Protein AF-A0A1F9LTP5-F1 (afdb_monomer)

Structure (mmCIF, N/CA/C/O backbone):
data_AF-A0A1F9LTP5-F1
#
_entry.id   AF-A0A1F9LTP5-F1
#
loop_
_atom_site.group_PDB
_atom_site.id
_atom_site.type_symbol
_atom_site.label_atom_id
_atom_site.label_alt_id
_atom_site.label_comp_id
_atom_site.label_asym_id
_atom_site.label_entity_id
_atom_site.label_seq_id
_atom_site.pdbx_PDB_ins_code
_atom_site.Cartn_x
_atom_site.Cartn_y
_atom_site.Cartn_z
_atom_site.occupancy
_atom_site.B_iso_or_equiv
_atom_site.auth_seq_id
_atom_site.auth_comp_id
_atom_site.auth_asym_id
_atom_site.auth_atom_id
_atom_site.pdbx_PDB_model_num
ATOM 1 N N . MET A 1 1 ? -43.554 61.236 60.921 1.00 41.59 1 MET A N 1
ATOM 2 C CA . MET A 1 1 ? -43.145 61.247 59.499 1.00 41.59 1 MET A CA 1
ATOM 3 C C . MET A 1 1 ? -42.174 60.098 59.282 1.00 41.59 1 MET A C 1
ATOM 5 O O . MET A 1 1 ? -41.036 60.215 59.706 1.00 41.59 1 MET A O 1
ATOM 9 N N . TYR A 1 2 ? -42.627 58.980 58.709 1.00 39.84 2 TYR A N 1
ATOM 10 C CA . TYR A 1 2 ? -41.763 57.856 58.327 1.00 39.84 2 TYR A CA 1
ATOM 11 C C . TYR A 1 2 ? -41.724 57.786 56.799 1.00 39.84 2 TYR A C 1
ATOM 13 O O . TYR A 1 2 ? -42.761 57.599 56.165 1.00 39.84 2 TYR A O 1
ATOM 21 N N . ALA A 1 3 ? -40.543 58.013 56.224 1.00 46.34 3 ALA A N 1
ATOM 22 C CA . ALA A 1 3 ? -40.303 57.948 54.790 1.00 46.34 3 ALA A CA 1
ATOM 23 C C . ALA A 1 3 ? -40.076 56.487 54.376 1.00 46.34 3 ALA A C 1
ATOM 25 O O . ALA A 1 3 ? -39.143 55.841 54.849 1.00 46.34 3 ALA A O 1
ATOM 26 N N . TRP A 1 4 ? -40.946 55.970 53.510 1.00 44.91 4 TRP A N 1
ATOM 27 C CA . TRP A 1 4 ? -40.798 54.656 52.891 1.00 44.91 4 TRP A CA 1
ATOM 28 C C . TRP A 1 4 ? -39.879 54.779 51.673 1.00 44.91 4 TRP A C 1
ATOM 30 O O . TRP A 1 4 ? -40.202 55.480 50.718 1.00 44.91 4 TRP A O 1
ATOM 40 N N . ILE A 1 5 ? -38.730 54.103 51.718 1.00 56.16 5 ILE A N 1
ATOM 41 C CA . ILE A 1 5 ? -37.814 53.950 50.583 1.00 56.16 5 ILE A CA 1
ATOM 42 C C . ILE A 1 5 ? -38.238 52.687 49.832 1.00 56.16 5 ILE A C 1
ATOM 44 O O . ILE A 1 5 ? -38.045 51.572 50.314 1.00 56.16 5 ILE A O 1
ATOM 48 N N . THR A 1 6 ? -38.835 52.851 48.656 1.00 55.59 6 THR A N 1
ATOM 49 C CA . THR A 1 6 ? -39.117 51.755 47.726 1.00 55.59 6 THR A CA 1
ATOM 50 C C . THR A 1 6 ? -37.863 51.454 46.904 1.00 55.59 6 THR A C 1
ATOM 52 O O . THR A 1 6 ? -37.511 52.194 45.989 1.00 55.59 6 THR A O 1
ATOM 55 N N . LEU A 1 7 ? -37.165 50.361 47.233 1.00 49.59 7 LEU A N 1
ATOM 56 C CA . LEU A 1 7 ? -36.116 49.813 46.370 1.00 49.59 7 LEU A CA 1
ATOM 57 C C . LEU A 1 7 ? -36.760 49.172 45.126 1.00 49.59 7 LEU A C 1
ATOM 59 O O . LEU A 1 7 ? -37.602 48.283 45.282 1.00 49.59 7 LEU A O 1
ATOM 63 N N . PRO A 1 8 ? -36.365 49.551 43.899 1.00 59.19 8 PRO A N 1
ATOM 64 C CA . PRO A 1 8 ? -36.788 48.835 42.709 1.00 59.19 8 PRO A CA 1
ATOM 65 C C . PRO A 1 8 ? -36.060 47.486 42.651 1.00 59.19 8 PRO A C 1
ATOM 67 O O . PRO A 1 8 ? -34.838 47.422 42.520 1.00 59.19 8 PRO A O 1
ATOM 70 N N . PHE A 1 9 ? -36.823 46.397 42.742 1.00 52.84 9 PHE A N 1
ATOM 71 C CA . PHE A 1 9 ? -36.364 45.056 42.386 1.00 52.84 9 PHE A CA 1
ATOM 72 C C . PHE A 1 9 ? -36.084 45.022 40.875 1.00 52.84 9 PHE A C 1
ATOM 74 O O . PHE A 1 9 ? -36.970 44.776 40.058 1.00 52.84 9 PHE A O 1
ATOM 81 N N . LEU A 1 10 ? -34.837 45.298 40.495 1.00 55.94 10 LEU A N 1
ATOM 82 C CA . LEU A 1 10 ? -34.304 44.995 39.170 1.00 55.94 10 LEU A CA 1
ATOM 83 C C . LEU A 1 10 ? -34.182 43.469 39.056 1.00 55.94 10 LEU A C 1
ATOM 85 O O . LEU A 1 10 ? -33.177 42.875 39.443 1.00 55.94 10 LEU A O 1
ATOM 89 N N . PHE A 1 11 ? -35.232 42.826 38.543 1.00 53.12 11 PHE A N 1
ATOM 90 C CA . PHE A 1 11 ? -35.141 41.466 38.022 1.00 53.12 11 PHE A CA 1
ATOM 91 C C . PHE A 1 11 ? -34.197 41.489 36.813 1.00 53.12 11 PHE A C 1
ATOM 93 O O . PHE A 1 11 ? -34.602 41.769 35.686 1.00 53.12 11 PHE A O 1
ATOM 100 N N . LEU A 1 12 ? -32.916 41.207 37.054 1.00 53.09 12 LEU A N 1
ATOM 101 C CA . LEU A 1 12 ? -31.986 40.756 36.024 1.00 53.09 12 LEU A CA 1
ATOM 102 C C . LEU A 1 12 ? -32.508 39.411 35.509 1.00 53.09 12 LEU A C 1
ATOM 104 O O . LEU A 1 12 ? -32.177 38.352 36.038 1.00 53.09 12 LEU A O 1
ATOM 108 N N . ALA A 1 13 ? -33.368 39.459 34.493 1.00 55.97 13 ALA A N 1
ATOM 109 C CA . ALA A 1 13 ? -33.680 38.303 33.674 1.00 55.97 13 ALA A CA 1
ATOM 110 C C . ALA A 1 13 ? -32.390 37.916 32.943 1.00 55.97 13 ALA A C 1
ATOM 112 O O . ALA A 1 13 ? -32.095 38.426 31.863 1.00 55.97 13 ALA A O 1
ATOM 113 N N . ALA A 1 14 ? -31.576 37.064 33.570 1.00 59.50 14 ALA A N 1
ATOM 114 C CA . ALA A 1 14 ? -30.488 36.402 32.878 1.00 59.50 14 ALA A CA 1
ATOM 115 C C . ALA A 1 14 ? -31.124 35.664 31.692 1.00 59.50 14 ALA A C 1
ATOM 117 O O . ALA A 1 14 ? -32.008 34.830 31.922 1.00 59.50 14 ALA A O 1
ATOM 118 N N . PRO A 1 15 ? -30.760 35.980 30.437 1.00 61.66 15 PRO A N 1
ATOM 119 C CA . PRO A 1 15 ? -31.247 35.205 29.318 1.00 61.66 15 PRO A CA 1
ATOM 120 C C . PRO A 1 15 ? -30.782 33.773 29.564 1.00 61.66 15 PRO A C 1
ATOM 122 O O . PRO A 1 15 ? -29.582 33.493 29.587 1.00 61.66 15 PRO A O 1
ATOM 125 N N . LEU A 1 16 ? -31.739 32.875 29.802 1.00 57.25 16 LEU A N 1
ATOM 126 C CA . LEU A 1 16 ? -31.528 31.445 29.662 1.00 57.25 16 LEU A CA 1
ATOM 127 C C . LEU A 1 16 ? -31.136 31.241 28.200 1.00 57.25 16 LEU A C 1
ATOM 129 O O . LEU A 1 16 ? -31.983 31.075 27.325 1.00 57.25 16 LEU A O 1
ATOM 133 N N . LEU A 1 17 ? -29.833 31.328 27.929 1.00 57.12 17 LEU A N 1
ATOM 134 C CA . LEU A 1 17 ? -29.225 30.813 26.720 1.00 57.12 17 LEU A CA 1
ATOM 135 C C . LEU A 1 17 ? -29.503 29.316 26.751 1.00 57.12 17 LEU A C 1
ATOM 137 O O . LEU A 1 17 ? -28.754 28.541 27.345 1.00 57.12 17 LEU A O 1
ATOM 141 N N . ALA A 1 18 ? -30.641 28.925 26.182 1.00 56.91 18 ALA A N 1
ATOM 142 C CA . ALA A 1 18 ? -30.948 27.541 25.908 1.00 56.91 18 ALA A CA 1
ATOM 143 C C . ALA A 1 18 ? -29.799 27.025 25.043 1.00 56.91 18 ALA A C 1
ATOM 145 O O . ALA A 1 18 ? -29.689 27.383 23.870 1.00 56.91 18 ALA A O 1
ATOM 146 N N . GLN A 1 19 ? -28.896 26.251 25.649 1.00 61.16 19 GLN A N 1
ATOM 147 C CA . GLN A 1 19 ? -27.866 25.534 24.917 1.00 61.16 19 GLN A CA 1
ATOM 148 C C . GLN A 1 19 ? -28.604 24.624 23.942 1.00 61.16 19 GLN A C 1
ATOM 150 O O . GLN A 1 19 ? -29.181 23.610 24.336 1.00 61.16 19 GLN A O 1
ATOM 155 N N . GLN A 1 20 ? -28.657 25.035 22.675 1.00 61.47 20 GLN A N 1
ATOM 156 C CA . GLN A 1 20 ? -29.191 24.194 21.622 1.00 61.47 20 GLN A CA 1
ATOM 157 C C . GLN A 1 20 ? -28.375 22.906 21.631 1.00 61.47 20 GLN A C 1
ATOM 159 O O . GLN A 1 20 ? -27.144 22.939 21.567 1.00 61.47 20 GLN A O 1
ATOM 164 N N . ALA A 1 21 ? -29.066 21.774 21.772 1.00 69.50 21 ALA A N 1
ATOM 165 C CA . ALA A 1 21 ? -28.418 20.479 21.696 1.00 69.50 21 ALA A CA 1
ATOM 166 C C . ALA A 1 21 ? -27.643 20.393 20.368 1.00 69.50 21 ALA A C 1
ATOM 168 O O . ALA A 1 21 ? -28.157 20.843 19.337 1.00 69.50 21 ALA A O 1
ATOM 169 N N . PRO A 1 22 ? -26.418 19.840 20.366 1.00 69.94 22 PRO A N 1
ATOM 170 C CA . PRO A 1 22 ? -25.632 19.732 19.148 1.00 69.94 22 PRO A CA 1
ATOM 171 C C . PRO A 1 22 ? -26.413 18.960 18.082 1.00 69.94 22 PRO A C 1
ATOM 173 O O . PRO A 1 22 ? -27.065 17.952 18.373 1.00 69.94 22 PRO A O 1
ATOM 176 N N . THR A 1 23 ? -26.332 19.431 16.837 1.00 77.00 23 THR A N 1
ATOM 177 C CA . THR A 1 23 ? -26.940 18.743 15.695 1.00 77.00 23 THR A CA 1
ATOM 178 C C . THR A 1 23 ? -26.373 17.319 15.571 1.00 77.00 23 THR A C 1
ATOM 180 O O . THR A 1 23 ? -25.248 17.063 16.015 1.00 77.00 23 THR A O 1
ATOM 183 N N . PRO A 1 24 ? -27.097 16.369 14.947 1.00 77.38 24 PRO A N 1
ATOM 184 C CA . PRO A 1 24 ? -26.593 15.010 14.742 1.00 77.38 24 PRO A CA 1
ATOM 185 C C . PRO A 1 24 ? -25.200 14.969 14.095 1.00 77.38 24 PRO A C 1
ATOM 187 O O . PRO A 1 24 ? -24.344 14.216 14.546 1.00 77.38 24 PRO A O 1
ATOM 190 N N . GLN A 1 25 ? -24.939 15.841 13.116 1.00 82.62 25 GLN A N 1
ATOM 191 C CA . GLN A 1 25 ? -23.635 15.966 12.460 1.00 82.62 25 GLN A CA 1
ATOM 192 C C . GLN A 1 25 ? -22.542 16.472 13.414 1.00 82.62 25 GLN A C 1
ATOM 194 O O . GLN A 1 25 ? -21.453 15.900 13.448 1.00 82.62 25 GLN A O 1
ATOM 199 N N . ALA A 1 26 ? -22.832 17.495 14.229 1.00 81.44 26 ALA A N 1
ATOM 200 C CA . ALA A 1 26 ? -21.892 18.000 15.229 1.00 81.44 26 ALA A CA 1
ATOM 201 C C . ALA A 1 26 ? -21.560 16.930 16.281 1.00 81.44 26 ALA A C 1
ATOM 203 O O . ALA A 1 26 ? -20.394 16.736 16.623 1.00 81.44 26 ALA A O 1
ATOM 204 N N . LYS A 1 27 ? -22.568 16.171 16.731 1.00 87.12 27 LYS A N 1
ATOM 205 C CA . LYS A 1 27 ? -22.386 15.048 17.658 1.00 87.12 27 LYS A CA 1
ATOM 206 C C . LYS A 1 27 ? -21.535 13.934 17.045 1.00 87.12 27 LYS A C 1
ATOM 208 O O . LYS A 1 27 ? -20.631 13.434 17.711 1.00 87.12 27 LYS A O 1
ATOM 213 N N . THR A 1 28 ? -21.785 13.556 15.790 1.00 91.56 28 THR A N 1
ATOM 214 C CA . THR A 1 28 ? -20.952 12.579 15.072 1.00 91.56 28 THR A CA 1
ATOM 215 C C . THR A 1 28 ? -19.511 13.065 14.975 1.00 91.56 28 THR A C 1
ATOM 217 O O . THR A 1 28 ? -18.595 12.318 15.308 1.00 91.56 28 THR A O 1
ATOM 220 N N . MET A 1 29 ? -19.295 14.322 14.590 1.00 93.94 29 MET A N 1
ATOM 221 C CA . MET A 1 29 ? -17.952 14.878 14.449 1.00 93.94 29 MET A CA 1
ATOM 222 C C . MET A 1 29 ? -17.193 14.907 15.782 1.00 93.94 29 MET A C 1
ATOM 224 O O . MET A 1 29 ? -16.042 14.478 15.847 1.00 93.94 29 MET A O 1
ATOM 228 N N . GLN A 1 30 ? -17.863 15.310 16.864 1.00 93.69 30 GLN A N 1
ATOM 229 C CA . GLN A 1 30 ? -17.310 15.249 18.215 1.00 93.69 30 GLN A CA 1
ATOM 230 C C . GLN A 1 30 ? -16.894 13.818 18.588 1.00 93.69 30 GLN A C 1
ATOM 232 O O . GLN A 1 30 ? -15.774 13.607 19.047 1.00 93.69 30 GLN A O 1
ATOM 237 N N . GLN A 1 31 ? -17.751 12.821 18.337 1.00 95.88 31 GLN A N 1
ATOM 238 C CA . GLN A 1 31 ? -17.440 11.414 18.620 1.00 95.88 31 GLN A CA 1
ATOM 239 C C . GLN A 1 31 ? -16.222 10.910 17.839 1.00 95.88 31 GLN A C 1
ATOM 241 O O . GLN A 1 31 ? -15.398 10.183 18.398 1.00 95.88 31 GLN A O 1
ATOM 246 N N . LEU A 1 32 ? -16.095 11.289 16.564 1.00 96.44 32 LEU A N 1
ATOM 247 C CA . LEU A 1 32 ? -14.943 10.938 15.732 1.00 96.44 32 LEU A CA 1
ATOM 248 C C . LEU A 1 32 ? -13.656 11.567 16.288 1.00 96.44 32 LEU A C 1
ATOM 250 O O . LEU A 1 32 ? -12.680 10.858 16.533 1.00 96.44 32 LEU A O 1
ATOM 254 N N . THR A 1 33 ? -13.655 12.874 16.558 1.00 95.75 33 THR A N 1
ATOM 255 C CA . THR A 1 33 ? -12.483 13.587 17.091 1.00 95.75 33 THR A CA 1
ATOM 256 C C . THR A 1 33 ? -12.080 13.090 18.485 1.00 95.75 33 THR A C 1
ATOM 258 O O . THR A 1 33 ? -10.893 12.885 18.747 1.00 95.75 33 THR A O 1
ATOM 261 N N . GLU A 1 34 ? -13.041 12.828 19.376 1.00 96.25 34 GLU A N 1
ATOM 262 C CA . GLU A 1 34 ? -12.781 12.238 20.697 1.00 96.25 34 GLU A CA 1
ATOM 263 C C . GLU A 1 34 ? -12.225 10.815 20.606 1.00 96.25 34 GLU A C 1
ATOM 265 O O . GLU A 1 34 ? -11.429 10.401 21.453 1.00 96.25 34 GLU A O 1
ATOM 270 N N . TYR A 1 35 ? -12.664 10.037 19.616 1.00 97.31 35 TYR A N 1
ATOM 271 C CA . TYR A 1 35 ? -12.123 8.705 19.384 1.00 97.31 35 TYR A CA 1
ATOM 272 C C . TYR A 1 35 ? -10.664 8.782 18.933 1.00 97.31 35 TYR A C 1
ATOM 274 O O . TYR A 1 35 ? -9.833 8.083 19.506 1.00 97.31 35 TYR A O 1
ATOM 282 N N . LEU A 1 36 ? -10.320 9.680 18.000 1.00 96.12 36 LEU A N 1
ATOM 283 C CA . LEU A 1 36 ? -8.926 9.894 17.585 1.00 96.12 36 LEU A CA 1
ATOM 284 C C . LEU A 1 36 ? -8.026 10.277 18.762 1.00 96.12 36 LEU A C 1
ATOM 286 O O . LEU A 1 36 ? -6.928 9.744 18.881 1.00 96.12 36 LEU A O 1
ATOM 290 N N . GLY A 1 37 ? -8.501 11.147 19.658 1.00 95.25 37 GLY A N 1
ATOM 291 C CA . GLY A 1 37 ? -7.731 11.551 20.836 1.00 95.25 37 GLY A CA 1
ATOM 292 C C . GLY A 1 37 ? -7.515 10.439 21.868 1.00 95.25 37 GLY A C 1
ATOM 293 O O . GLY A 1 37 ? -6.535 10.490 22.602 1.00 95.25 37 GLY A O 1
ATOM 294 N N . ARG A 1 38 ? -8.411 9.444 21.936 1.00 96.62 38 ARG A N 1
ATOM 295 C CA . ARG A 1 38 ? -8.346 8.353 22.929 1.00 96.62 38 ARG A CA 1
ATOM 296 C C . ARG A 1 38 ? -7.751 7.053 22.399 1.00 96.62 38 ARG A C 1
ATOM 298 O O . ARG A 1 38 ? -7.165 6.308 23.173 1.00 96.62 38 ARG A O 1
ATOM 305 N N . GLN A 1 39 ? -7.997 6.743 21.132 1.00 97.44 39 GLN A N 1
ATOM 306 C CA . GLN A 1 39 ? -7.722 5.438 20.519 1.00 97.44 39 GLN A CA 1
ATOM 307 C C . GLN A 1 39 ? -6.812 5.547 19.291 1.00 97.44 39 GLN A C 1
ATOM 309 O O . GLN A 1 39 ? -6.309 4.530 18.815 1.00 97.44 39 GLN A O 1
ATOM 314 N N . GLY A 1 40 ? -6.602 6.759 18.766 1.00 96.56 40 GLY A N 1
ATOM 315 C CA . GLY A 1 40 ? -5.655 6.998 17.688 1.00 96.56 40 GLY A CA 1
ATOM 316 C C . GLY A 1 40 ? -4.218 6.799 18.161 1.00 96.56 40 GLY A C 1
ATOM 317 O O . GLY A 1 40 ? -3.844 7.206 19.258 1.00 96.56 40 GLY A O 1
ATOM 318 N N . GLN A 1 41 ? -3.411 6.187 17.306 1.00 97.94 41 GLN A N 1
ATOM 319 C CA . GLN A 1 41 ? -2.002 5.896 17.547 1.00 97.94 41 GLN A CA 1
ATOM 320 C C . GLN A 1 41 ? -1.134 6.558 16.481 1.00 97.94 41 GLN A C 1
ATOM 322 O O . GLN A 1 41 ? -1.621 6.936 15.415 1.00 97.94 41 GLN A O 1
ATOM 327 N N . ASP A 1 42 ? 0.161 6.678 16.752 1.00 97.81 42 ASP A N 1
ATOM 328 C CA . ASP A 1 42 ? 1.142 6.971 15.710 1.00 97.81 42 ASP A CA 1
ATOM 329 C C . ASP A 1 42 ? 1.038 5.929 14.566 1.00 97.81 42 ASP A C 1
ATOM 331 O O . ASP A 1 42 ? 0.972 4.732 14.859 1.00 97.81 42 ASP A O 1
ATOM 335 N N . PRO A 1 43 ? 0.996 6.336 13.279 1.00 98.44 43 PRO A N 1
ATOM 336 C CA . PRO A 1 43 ? 0.855 5.422 12.142 1.00 98.44 43 PRO A CA 1
ATOM 337 C C . PRO A 1 43 ? 1.847 4.259 12.102 1.00 98.44 43 PRO A C 1
ATOM 339 O O . PRO A 1 43 ? 1.446 3.124 11.837 1.00 98.44 43 PRO A O 1
ATOM 342 N N . GLY A 1 44 ? 3.131 4.537 12.346 1.00 98.44 44 GLY A N 1
ATOM 343 C CA . GLY A 1 44 ? 4.188 3.531 12.292 1.00 98.44 44 GLY A CA 1
ATOM 344 C C . GLY A 1 44 ? 4.031 2.511 13.409 1.00 98.44 44 GLY A C 1
ATOM 345 O O . GLY A 1 44 ? 3.917 1.312 13.156 1.00 98.44 44 GLY A O 1
ATOM 346 N N . SER A 1 45 ? 3.892 3.015 14.635 1.00 98.50 45 SER A N 1
ATOM 347 C CA . SER A 1 45 ? 3.634 2.212 15.836 1.00 98.50 45 SER A CA 1
ATOM 348 C C . SER A 1 45 ? 2.376 1.350 15.687 1.00 98.50 45 SER A C 1
ATOM 350 O O . SER A 1 45 ? 2.368 0.172 16.046 1.00 98.50 45 SER A O 1
ATOM 352 N N . TYR A 1 46 ? 1.318 1.908 15.094 1.00 98.75 46 TYR A N 1
ATOM 353 C CA . TYR A 1 46 ? 0.081 1.186 14.828 1.00 98.75 46 TYR A CA 1
ATOM 354 C C . TYR A 1 46 ? 0.300 0.030 13.845 1.00 98.75 46 TYR A C 1
ATOM 356 O O . TYR A 1 46 ? -0.091 -1.094 14.161 1.00 98.75 46 TYR A O 1
ATOM 364 N N . LEU A 1 47 ? 0.963 0.260 12.703 1.00 98.75 47 LEU A N 1
ATOM 365 C CA . LEU A 1 47 ? 1.269 -0.800 11.733 1.00 98.75 47 LEU A CA 1
ATOM 366 C C . LEU A 1 47 ? 2.123 -1.912 12.363 1.00 98.75 47 LEU A C 1
ATOM 368 O O . LEU A 1 47 ? 1.782 -3.089 12.235 1.00 98.75 47 LEU A O 1
ATOM 372 N N . VAL A 1 48 ? 3.180 -1.535 13.088 1.00 98.56 48 VAL A N 1
ATOM 373 C CA . VAL A 1 48 ? 4.057 -2.464 13.818 1.00 98.56 48 VAL A CA 1
ATOM 374 C C . VAL A 1 48 ? 3.244 -3.318 14.793 1.00 98.56 48 VAL A C 1
ATOM 376 O O . VAL A 1 48 ? 3.358 -4.542 14.766 1.00 98.56 48 VAL A O 1
ATOM 379 N N . SER A 1 49 ? 2.329 -2.714 15.562 1.00 98.25 49 SER A N 1
ATOM 380 C CA . SER A 1 49 ? 1.457 -3.455 16.490 1.00 98.25 49 SER A CA 1
ATOM 381 C C . SER A 1 49 ? 0.551 -4.480 15.794 1.00 98.25 49 SER A C 1
ATOM 383 O O . SER A 1 49 ? 0.193 -5.503 16.381 1.00 98.25 49 SER A O 1
ATOM 385 N N . LYS A 1 50 ? 0.154 -4.236 14.536 1.00 98.50 50 LYS A N 1
ATOM 386 C CA . LYS A 1 50 ? -0.654 -5.197 13.773 1.00 98.50 50 LYS A CA 1
ATOM 387 C C . LYS A 1 50 ? 0.202 -6.339 13.254 1.00 98.50 50 LYS A C 1
ATOM 389 O O . LYS A 1 50 ? -0.220 -7.487 13.376 1.00 98.50 50 LYS A O 1
ATOM 394 N N . VAL A 1 51 ? 1.399 -6.052 12.748 1.00 98.00 51 VAL A N 1
ATOM 395 C CA . VAL A 1 51 ? 2.340 -7.096 12.308 1.00 98.00 51 VAL A CA 1
ATOM 396 C C . VAL A 1 51 ? 2.760 -7.980 13.483 1.00 98.00 51 VAL A C 1
ATOM 398 O O . VAL A 1 51 ? 2.811 -9.200 13.332 1.00 98.00 51 VAL A O 1
ATOM 401 N N . ASP A 1 52 ? 2.930 -7.401 14.674 1.00 96.69 52 ASP A N 1
ATOM 402 C CA . ASP A 1 52 ? 3.200 -8.138 15.914 1.00 96.69 52 ASP A CA 1
ATOM 403 C C . ASP A 1 52 ? 2.038 -9.031 16.365 1.00 96.69 52 ASP A C 1
ATOM 405 O O . ASP A 1 52 ? 2.232 -10.081 16.973 1.00 96.69 52 ASP A O 1
ATOM 409 N N . ARG A 1 53 ? 0.795 -8.705 16.005 1.00 97.06 53 ARG A N 1
ATOM 410 C CA . ARG A 1 53 ? -0.383 -9.460 16.458 1.00 97.06 53 ARG A CA 1
ATOM 411 C C . ARG A 1 53 ? -0.904 -10.493 15.463 1.00 97.06 53 ARG A C 1
ATOM 413 O O . ARG A 1 53 ? -1.357 -11.554 15.885 1.00 97.06 53 ARG A O 1
ATOM 420 N N . TYR A 1 54 ? -0.840 -10.201 14.170 1.00 97.38 54 TYR A N 1
ATOM 421 C CA . TYR A 1 54 ? -1.421 -11.049 13.134 1.00 97.38 54 TYR A CA 1
ATOM 422 C C . TYR A 1 54 ? -0.347 -11.741 12.287 1.00 97.38 54 TYR A C 1
ATOM 424 O O . TYR A 1 54 ? 0.624 -11.091 11.902 1.00 97.38 54 TYR A O 1
ATOM 432 N N . PRO A 1 55 ? -0.516 -13.037 11.958 1.00 97.12 55 PRO A N 1
ATOM 433 C CA . PRO A 1 55 ? 0.341 -13.731 10.995 1.00 97.12 55 PRO A CA 1
ATOM 434 C C . PRO A 1 55 ? 0.423 -13.024 9.638 1.00 97.12 55 PRO A C 1
ATOM 436 O O . PRO A 1 55 ? 1.497 -12.951 9.045 1.00 97.12 55 PRO A O 1
ATOM 439 N N . LEU A 1 56 ? -0.699 -12.466 9.174 1.00 98.44 56 LEU A N 1
ATOM 440 C CA . LEU A 1 56 ? -0.784 -11.696 7.940 1.00 98.44 56 LEU A CA 1
ATOM 441 C C . LEU A 1 56 ? -1.371 -10.307 8.205 1.00 98.44 56 LEU A C 1
ATOM 443 O O . LEU A 1 56 ? -2.479 -10.174 8.720 1.00 98.44 56 LEU A O 1
ATOM 447 N N . VAL A 1 57 ? -0.668 -9.265 7.779 1.00 98.69 57 VAL A N 1
ATOM 448 C CA . VAL A 1 57 ? -1.228 -7.917 7.651 1.00 98.69 57 VAL A CA 1
ATOM 449 C C . VAL A 1 57 ? -1.306 -7.566 6.174 1.00 98.69 57 VAL A C 1
ATOM 451 O O . VAL A 1 57 ? -0.341 -7.753 5.439 1.00 98.69 57 VAL A O 1
ATOM 454 N N . ILE A 1 58 ? -2.455 -7.058 5.738 1.00 98.75 58 ILE A N 1
ATOM 455 C CA . ILE A 1 58 ? -2.660 -6.568 4.375 1.00 98.75 58 ILE A CA 1
ATOM 456 C C . ILE A 1 58 ? -2.778 -5.050 4.446 1.00 98.75 58 ILE A C 1
ATOM 458 O O . ILE A 1 58 ? -3.749 -4.533 4.994 1.00 98.75 58 ILE A O 1
ATOM 462 N N . LEU A 1 59 ? -1.781 -4.343 3.921 1.00 98.75 59 LEU A N 1
ATOM 463 C CA . LEU A 1 59 ? -1.732 -2.889 3.853 1.00 98.75 59 LEU A CA 1
ATOM 464 C C . LEU A 1 59 ? -2.164 -2.431 2.459 1.00 98.75 59 LEU A C 1
ATOM 466 O O . LEU A 1 59 ? -1.377 -2.460 1.513 1.00 98.75 59 LEU A O 1
ATOM 470 N N . GLY A 1 60 ? -3.424 -2.018 2.357 1.00 97.81 60 GLY A N 1
ATOM 471 C CA . GLY A 1 60 ? -3.987 -1.390 1.172 1.00 97.81 60 GLY A CA 1
ATOM 472 C C . GLY A 1 60 ? -3.538 0.061 1.044 1.00 97.81 60 GLY A C 1
ATOM 473 O O . GLY A 1 60 ? -3.614 0.830 2.004 1.00 97.81 60 GLY A O 1
ATOM 474 N N . ALA A 1 61 ? -3.093 0.439 -0.144 1.00 96.94 61 ALA A N 1
ATOM 475 C CA . ALA A 1 61 ? -2.606 1.769 -0.459 1.00 96.94 61 ALA A CA 1
ATOM 476 C C . ALA A 1 61 ? -3.134 2.243 -1.814 1.00 96.94 61 ALA A C 1
ATOM 478 O O . ALA A 1 61 ? -3.372 1.448 -2.720 1.00 96.94 61 ALA A O 1
ATOM 479 N N . ASP A 1 62 ? -3.238 3.556 -1.994 1.00 94.31 62 ASP A N 1
ATOM 480 C CA . ASP A 1 62 ? -3.126 4.121 -3.338 1.00 94.31 62 ASP A CA 1
ATOM 481 C C . ASP A 1 62 ? -1.667 4.017 -3.806 1.00 94.31 62 ASP A C 1
ATOM 483 O O . ASP A 1 62 ? -0.777 4.660 -3.240 1.00 94.31 62 ASP A O 1
ATOM 487 N N . LEU A 1 63 ? -1.439 3.198 -4.833 1.00 94.50 63 LEU A N 1
ATOM 488 C CA . LEU A 1 63 ? -0.121 2.887 -5.386 1.00 94.50 63 LEU A CA 1
ATOM 489 C C . LEU A 1 63 ? 0.509 4.043 -6.178 1.00 94.50 63 LEU A C 1
ATOM 491 O O . LEU A 1 63 ? 1.672 3.925 -6.569 1.00 94.50 63 LEU A O 1
ATOM 495 N N . TYR A 1 64 ? -0.228 5.141 -6.391 1.00 94.06 64 TYR A N 1
ATOM 496 C CA . TYR A 1 64 ? 0.209 6.345 -7.106 1.00 94.06 64 TYR A CA 1
ATOM 497 C C . TYR A 1 64 ? 0.416 7.576 -6.209 1.00 94.06 64 TYR A C 1
ATOM 499 O O . TYR A 1 64 ? 0.727 8.663 -6.707 1.00 94.06 64 TYR A O 1
ATOM 507 N N . VAL A 1 65 ? 0.282 7.416 -4.889 1.00 95.38 65 VAL A N 1
ATOM 508 C CA . VAL A 1 65 ? 0.548 8.465 -3.893 1.00 95.38 65 VAL A CA 1
ATOM 509 C C . VAL A 1 65 ? 1.920 8.233 -3.269 1.00 95.38 65 VAL A C 1
ATOM 511 O O . VAL A 1 65 ? 2.159 7.206 -2.632 1.00 95.38 65 VAL A O 1
ATOM 514 N N . ALA A 1 66 ? 2.829 9.201 -3.418 1.00 97.25 66 ALA A N 1
ATOM 515 C CA . ALA A 1 66 ? 4.216 9.054 -2.971 1.00 97.25 66 ALA A CA 1
ATOM 516 C C . ALA A 1 66 ? 4.313 8.739 -1.472 1.00 97.25 66 ALA A C 1
ATOM 518 O O . ALA A 1 66 ? 5.023 7.812 -1.081 1.00 97.25 66 ALA A O 1
ATOM 519 N N . GLN A 1 67 ? 3.519 9.428 -0.646 1.00 97.62 67 GLN A N 1
ATOM 520 C CA . GLN A 1 67 ? 3.525 9.232 0.804 1.00 97.62 67 GLN A CA 1
ATOM 521 C C . GLN A 1 67 ? 3.176 7.803 1.234 1.00 97.62 67 GLN A C 1
ATOM 523 O O . GLN A 1 67 ? 3.601 7.376 2.303 1.00 97.62 67 GLN A O 1
ATOM 528 N N . HIS A 1 68 ? 2.413 7.052 0.438 1.00 97.88 68 HIS A N 1
ATOM 529 C CA . HIS A 1 68 ? 2.034 5.682 0.783 1.00 97.88 68 HIS A CA 1
ATOM 530 C C . HIS A 1 68 ? 3.209 4.711 0.642 1.00 97.88 68 HIS A C 1
ATOM 532 O O . HIS A 1 68 ? 3.462 3.898 1.532 1.00 97.88 68 HIS A O 1
ATOM 538 N N . VAL A 1 69 ? 3.961 4.843 -0.453 1.00 98.38 69 VAL A N 1
ATOM 539 C CA . VAL A 1 69 ? 5.176 4.057 -0.713 1.00 98.38 69 VAL A CA 1
ATOM 540 C C . VAL A 1 69 ? 6.288 4.460 0.258 1.00 98.38 69 VAL A C 1
ATOM 542 O O . VAL A 1 69 ? 6.964 3.609 0.842 1.00 98.38 69 VAL A O 1
ATOM 545 N N . GLU A 1 70 ? 6.450 5.765 0.484 1.00 98.62 70 GLU A N 1
ATOM 546 C CA . GLU A 1 70 ? 7.409 6.314 1.446 1.00 98.62 70 GLU A CA 1
ATOM 547 C C . GLU A 1 70 ? 7.110 5.841 2.869 1.00 98.62 70 GLU A C 1
ATOM 549 O O . GLU A 1 70 ? 8.032 5.439 3.575 1.00 98.62 70 GLU A O 1
ATOM 554 N N . PHE A 1 71 ? 5.837 5.812 3.280 1.00 98.75 71 PHE A N 1
ATOM 555 C CA . PHE A 1 71 ? 5.445 5.325 4.599 1.00 98.75 71 PHE A CA 1
ATOM 556 C C . PHE A 1 71 ? 5.927 3.892 4.828 1.00 98.75 71 PHE A C 1
ATOM 558 O O . PHE A 1 71 ? 6.637 3.657 5.807 1.00 98.75 71 PHE A O 1
ATOM 565 N N . LEU A 1 72 ? 5.633 2.962 3.908 1.00 98.62 72 LEU A N 1
ATOM 566 C CA . LEU A 1 72 ? 6.156 1.595 3.994 1.00 98.62 72 LEU A CA 1
ATOM 567 C C . LEU A 1 72 ? 7.687 1.602 4.078 1.00 98.62 72 LEU A C 1
ATOM 569 O O . LEU A 1 72 ? 8.249 1.000 4.990 1.00 98.62 72 LEU A O 1
ATOM 573 N N . THR A 1 73 ? 8.348 2.321 3.166 1.00 98.69 73 THR A N 1
ATOM 574 C CA . THR A 1 73 ? 9.816 2.403 3.080 1.00 98.69 73 THR A CA 1
ATOM 575 C C . THR A 1 73 ? 10.443 2.840 4.407 1.00 98.69 73 THR A C 1
ATOM 577 O O . THR A 1 73 ? 11.427 2.249 4.863 1.00 98.69 73 THR A O 1
ATOM 580 N N . THR A 1 74 ? 9.858 3.846 5.060 1.00 98.44 74 THR A N 1
ATOM 581 C CA . THR A 1 74 ? 10.301 4.346 6.365 1.00 98.44 74 THR A CA 1
ATOM 582 C C . THR A 1 74 ? 10.027 3.350 7.492 1.00 98.44 74 THR A C 1
ATOM 584 O O . THR A 1 74 ? 10.856 3.244 8.393 1.00 98.44 74 THR A O 1
ATOM 587 N N . GLN A 1 75 ? 8.921 2.597 7.445 1.00 98.44 75 GLN A N 1
ATOM 588 C CA . GLN A 1 75 ? 8.568 1.637 8.501 1.00 98.44 75 GLN A CA 1
ATOM 589 C C . GLN A 1 75 ? 9.355 0.321 8.440 1.00 98.44 75 GLN A C 1
ATOM 591 O O . GLN A 1 75 ? 9.437 -0.372 9.454 1.00 98.44 75 GLN A O 1
ATOM 596 N N . LEU A 1 76 ? 9.954 -0.036 7.296 1.00 97.94 76 LEU A N 1
ATOM 597 C CA . LEU A 1 76 ? 10.622 -1.334 7.114 1.00 97.94 76 LEU A CA 1
ATOM 598 C C . LEU A 1 76 ? 11.595 -1.731 8.243 1.00 97.94 76 LEU A C 1
ATOM 600 O O . LEU A 1 76 ? 11.495 -2.871 8.689 1.00 97.94 76 LEU A O 1
ATOM 604 N N . PRO A 1 77 ? 12.502 -0.862 8.743 1.00 96.44 77 PRO A N 1
ATOM 605 C CA . PRO A 1 77 ? 13.405 -1.245 9.829 1.00 96.44 77 PRO A CA 1
ATOM 606 C C . PRO A 1 77 ? 12.663 -1.688 11.096 1.00 96.44 77 PRO A C 1
ATOM 608 O O . PRO A 1 77 ? 12.946 -2.764 11.610 1.00 96.44 77 PRO A O 1
ATOM 611 N N . ALA A 1 78 ? 11.678 -0.904 11.545 1.00 96.88 78 ALA A N 1
ATOM 612 C CA . ALA A 1 78 ? 10.900 -1.208 12.746 1.00 96.88 78 ALA A CA 1
ATOM 613 C C . ALA A 1 78 ? 10.030 -2.462 12.562 1.00 96.88 78 ALA A C 1
ATOM 615 O O . ALA A 1 78 ? 9.860 -3.250 13.487 1.00 96.88 78 ALA A O 1
ATOM 616 N N . LEU A 1 79 ? 9.508 -2.686 11.352 1.00 97.50 79 LEU A N 1
ATOM 617 C CA . LEU A 1 79 ? 8.751 -3.897 11.040 1.00 97.50 79 LEU A CA 1
ATOM 618 C C . LEU A 1 79 ? 9.631 -5.149 11.106 1.00 97.50 79 LEU A C 1
ATOM 620 O O . LEU A 1 79 ? 9.211 -6.152 11.677 1.00 97.50 79 LEU A O 1
ATOM 624 N N . VAL A 1 80 ? 10.845 -5.095 10.548 1.00 95.56 80 VAL A N 1
ATOM 625 C CA . VAL A 1 80 ? 11.811 -6.206 10.611 1.00 95.56 80 VAL A CA 1
ATOM 626 C C . VAL A 1 80 ? 12.252 -6.464 12.050 1.00 95.56 80 VAL A C 1
ATOM 628 O O . VAL A 1 80 ? 12.297 -7.618 12.466 1.00 95.56 80 VAL A O 1
ATOM 631 N N . GLU A 1 81 ? 12.510 -5.410 12.826 1.00 93.25 81 GLU A N 1
ATOM 632 C CA . GLU A 1 81 ? 12.831 -5.517 14.254 1.00 93.25 81 GLU A CA 1
ATOM 633 C C . GLU A 1 81 ? 11.702 -6.194 15.050 1.00 93.25 81 GLU A C 1
ATOM 635 O O . GLU A 1 81 ? 11.971 -7.042 15.898 1.00 93.25 81 GLU A O 1
ATOM 640 N N . GLN A 1 82 ? 10.440 -5.922 14.700 1.00 93.06 82 GLN A N 1
ATOM 641 C CA . GLN A 1 82 ? 9.262 -6.580 15.282 1.00 93.06 82 GLN A CA 1
ATOM 642 C C . GLN A 1 82 ? 9.001 -7.997 14.728 1.00 93.06 82 GLN A C 1
ATOM 644 O O . GLN A 1 82 ? 7.984 -8.622 15.026 1.00 93.06 82 GLN A O 1
ATOM 649 N N . GLY A 1 83 ? 9.901 -8.539 13.908 1.00 92.19 83 GLY A N 1
ATOM 650 C CA . GLY A 1 83 ? 9.792 -9.902 13.399 1.00 92.19 83 GLY A CA 1
ATOM 651 C C . GLY A 1 83 ? 8.943 -10.043 12.136 1.00 92.19 83 GLY A C 1
ATOM 652 O O . GLY A 1 83 ? 8.440 -11.138 11.872 1.00 92.19 83 GLY A O 1
ATOM 653 N N . LEU A 1 84 ? 8.792 -8.984 11.330 1.00 96.31 84 LEU A N 1
ATOM 654 C CA . LEU A 1 84 ? 8.368 -9.135 9.936 1.00 96.31 84 LEU A CA 1
ATOM 655 C C . LEU A 1 84 ? 9.384 -10.013 9.196 1.00 96.31 84 LEU A C 1
ATOM 657 O O . LEU A 1 84 ? 10.552 -9.651 9.064 1.00 96.31 84 LEU A O 1
ATOM 661 N N . GLN A 1 85 ? 8.926 -11.147 8.674 1.00 96.00 85 GLN A N 1
ATOM 662 C CA . GLN A 1 85 ? 9.782 -12.115 7.985 1.00 96.00 85 GLN A CA 1
ATOM 663 C C . GLN A 1 85 ? 9.574 -12.106 6.475 1.00 96.00 85 GLN A C 1
ATOM 665 O O . GLN A 1 85 ? 10.511 -12.394 5.728 1.00 96.00 85 GLN A O 1
ATOM 670 N N . ILE A 1 86 ? 8.360 -11.786 6.019 1.00 97.75 86 ILE A N 1
ATOM 671 C CA . ILE A 1 86 ? 7.994 -11.823 4.603 1.00 97.75 86 ILE A CA 1
ATOM 672 C C . ILE A 1 86 ? 7.310 -10.510 4.223 1.00 97.75 86 ILE A C 1
ATOM 674 O O . ILE A 1 86 ? 6.279 -10.153 4.791 1.00 97.75 86 ILE A O 1
ATOM 678 N N . LEU A 1 87 ? 7.864 -9.811 3.235 1.00 98.44 87 LEU A N 1
ATOM 679 C CA . LEU A 1 87 ? 7.204 -8.699 2.557 1.00 98.44 87 LEU A CA 1
ATOM 680 C C . LEU A 1 87 ? 6.743 -9.168 1.179 1.00 98.44 87 LEU A C 1
ATOM 682 O O . LEU A 1 87 ? 7.564 -9.557 0.352 1.00 98.44 87 LEU A O 1
ATOM 686 N N . VAL A 1 88 ? 5.440 -9.099 0.935 1.00 98.56 88 VAL A N 1
ATOM 687 C CA . VAL A 1 88 ? 4.827 -9.412 -0.354 1.00 98.56 88 VAL A CA 1
ATOM 688 C C . VAL A 1 88 ? 4.506 -8.111 -1.084 1.00 98.56 88 VAL A C 1
ATOM 690 O O . VAL A 1 88 ? 3.829 -7.243 -0.526 1.00 98.56 88 VAL A O 1
ATOM 693 N N . LEU A 1 89 ? 4.969 -7.995 -2.328 1.00 98.44 89 LEU A N 1
ATOM 694 C CA . LEU A 1 89 ? 4.676 -6.886 -3.235 1.00 98.44 89 LEU A CA 1
ATOM 695 C C . LEU A 1 89 ? 3.885 -7.424 -4.432 1.00 98.44 89 LEU A C 1
ATOM 697 O O . LEU A 1 89 ? 4.425 -8.148 -5.269 1.00 98.44 89 LEU A O 1
ATOM 701 N N . ASP A 1 90 ? 2.597 -7.097 -4.516 1.00 96.19 90 ASP A N 1
ATOM 702 C CA . ASP A 1 90 ? 1.727 -7.599 -5.588 1.00 96.19 90 ASP A CA 1
ATOM 703 C C . ASP A 1 90 ? 1.737 -6.720 -6.844 1.00 96.19 90 ASP A C 1
ATOM 705 O O . ASP A 1 90 ? 1.042 -7.014 -7.809 1.00 96.19 90 ASP A O 1
ATOM 709 N N . GLN A 1 91 ? 2.502 -5.630 -6.849 1.00 95.50 91 GLN A N 1
ATOM 710 C CA . GLN A 1 91 ? 2.593 -4.734 -7.999 1.00 95.50 91 GLN A CA 1
ATOM 711 C C . GLN A 1 91 ? 3.547 -5.267 -9.065 1.00 95.50 91 GLN A C 1
ATOM 713 O O . GLN A 1 91 ? 3.511 -4.769 -10.187 1.00 95.50 91 GLN A O 1
ATOM 718 N N . PHE A 1 92 ? 4.390 -6.243 -8.720 1.00 97.19 92 PHE A N 1
ATOM 719 C CA . PHE A 1 92 ? 5.460 -6.758 -9.567 1.00 97.19 92 PHE A CA 1
ATOM 720 C C . PHE A 1 92 ? 5.303 -8.256 -9.803 1.00 97.19 92 PHE A C 1
ATOM 722 O O . PHE A 1 92 ? 4.891 -9.007 -8.916 1.00 97.19 92 PHE A O 1
ATOM 729 N N . SER A 1 93 ? 5.666 -8.686 -11.007 1.00 95.56 93 SER A N 1
ATOM 730 C CA . SER A 1 93 ? 5.463 -10.058 -11.456 1.00 95.56 93 SER A CA 1
ATOM 731 C C . SER A 1 93 ? 6.369 -11.062 -10.748 1.00 95.56 93 SER A C 1
ATOM 733 O O . SER A 1 93 ? 7.586 -10.881 -10.663 1.00 95.56 93 SER A O 1
ATOM 735 N N . THR A 1 94 ? 5.781 -12.200 -10.380 1.00 96.38 94 THR A N 1
ATOM 736 C CA . THR A 1 94 ? 6.494 -13.417 -9.955 1.00 96.38 94 THR A CA 1
ATOM 737 C C . THR A 1 94 ? 7.594 -13.848 -10.938 1.00 96.38 94 THR A C 1
ATOM 739 O O . THR A 1 94 ? 8.613 -14.392 -10.514 1.00 96.38 94 THR A O 1
ATOM 742 N N . ALA A 1 95 ? 7.464 -13.546 -12.239 1.00 96.06 95 ALA A N 1
ATOM 743 C CA . ALA A 1 95 ? 8.482 -13.853 -13.251 1.00 96.06 95 ALA A CA 1
ATOM 744 C C . ALA A 1 95 ? 9.829 -13.142 -13.014 1.00 96.06 95 ALA A C 1
ATOM 746 O O . ALA A 1 95 ? 10.851 -13.581 -13.542 1.00 96.06 95 ALA A O 1
ATOM 747 N N . ARG A 1 96 ? 9.856 -12.067 -12.211 1.00 97.50 96 ARG A N 1
ATOM 748 C CA . ARG A 1 96 ? 11.075 -11.314 -11.870 1.00 97.50 96 ARG A CA 1
ATOM 749 C C . ARG A 1 96 ? 11.654 -11.652 -10.504 1.00 97.50 96 ARG A C 1
ATOM 751 O O . ARG A 1 96 ? 12.612 -11.003 -10.092 1.00 97.50 96 ARG A O 1
ATOM 758 N N . GLN A 1 97 ? 11.140 -12.670 -9.808 1.00 97.69 97 GLN A N 1
ATOM 759 C CA . GLN A 1 97 ? 11.639 -13.017 -8.473 1.00 97.69 97 GLN A CA 1
ATOM 760 C C . GLN A 1 97 ? 13.152 -13.281 -8.473 1.00 97.69 97 GLN A C 1
ATOM 762 O O . GLN A 1 97 ? 13.861 -12.754 -7.623 1.00 97.69 97 GLN A O 1
ATOM 767 N N . LYS A 1 98 ? 13.670 -14.006 -9.476 1.00 97.88 98 LYS A N 1
ATOM 768 C CA . LYS A 1 98 ? 15.114 -14.261 -9.583 1.00 97.88 98 LYS A CA 1
ATOM 769 C C . LYS A 1 98 ? 15.924 -12.963 -9.719 1.00 97.88 98 LYS A C 1
ATOM 771 O O . LYS A 1 98 ? 16.983 -12.829 -9.118 1.00 97.88 98 LYS A O 1
ATOM 776 N N . GLU A 1 99 ? 15.440 -12.012 -10.512 1.00 98.50 99 GLU A N 1
ATOM 777 C CA . GLU A 1 99 ? 16.117 -10.726 -10.704 1.00 98.50 99 GLU A CA 1
ATOM 778 C C . GLU A 1 99 ? 16.104 -9.889 -9.424 1.00 98.50 99 GLU A C 1
ATOM 780 O O . GLU A 1 99 ? 17.099 -9.232 -9.116 1.00 98.50 99 GLU A O 1
ATOM 785 N N . LEU A 1 100 ? 15.011 -9.948 -8.654 1.00 98.44 100 LEU A N 1
ATOM 786 C CA . LEU A 1 100 ? 14.940 -9.338 -7.329 1.00 98.44 100 LEU A CA 1
ATOM 787 C C . LEU A 1 100 ? 15.963 -9.963 -6.378 1.00 98.44 100 LEU A C 1
ATOM 789 O O . LEU A 1 100 ? 16.720 -9.232 -5.740 1.00 98.44 100 LEU A O 1
ATOM 793 N N . ASP A 1 101 ? 16.021 -11.291 -6.309 1.00 98.25 101 ASP A N 1
ATOM 794 C CA . ASP A 1 101 ? 16.964 -11.999 -5.443 1.00 98.25 101 ASP A CA 1
ATOM 795 C C . ASP A 1 101 ? 18.418 -11.637 -5.805 1.00 98.25 101 ASP A C 1
ATOM 797 O O . ASP A 1 101 ? 19.216 -11.281 -4.932 1.00 98.25 101 ASP A O 1
ATOM 801 N N . ASP A 1 102 ? 18.745 -11.624 -7.104 1.00 98.12 102 ASP A N 1
ATOM 802 C CA . ASP A 1 102 ? 20.054 -11.205 -7.615 1.00 98.12 102 ASP A CA 1
ATOM 803 C C . ASP A 1 102 ? 20.347 -9.723 -7.288 1.00 98.12 102 ASP A C 1
ATOM 805 O O . ASP A 1 102 ? 21.473 -9.374 -6.917 1.00 98.12 102 ASP A O 1
ATOM 809 N N . TYR A 1 103 ? 19.351 -8.834 -7.391 1.00 98.25 103 TYR A N 1
ATOM 810 C CA . TYR A 1 103 ? 19.481 -7.412 -7.055 1.00 98.25 103 TYR A CA 1
ATOM 811 C C . TYR A 1 103 ? 19.772 -7.192 -5.565 1.00 98.25 103 TYR A C 1
ATOM 813 O O . TYR A 1 103 ? 20.648 -6.384 -5.228 1.00 98.25 103 TYR A O 1
ATOM 821 N N . LEU A 1 104 ? 19.071 -7.906 -4.678 1.00 97.19 104 LEU A N 1
ATOM 822 C CA . LEU A 1 104 ? 19.255 -7.817 -3.226 1.00 97.19 104 LEU A CA 1
ATOM 823 C C . LEU A 1 104 ? 20.615 -8.383 -2.791 1.00 97.19 104 LEU A C 1
ATOM 825 O O . LEU A 1 104 ? 21.254 -7.823 -1.897 1.00 97.19 104 LEU A O 1
ATOM 829 N N . ALA A 1 105 ? 21.078 -9.456 -3.439 1.00 95.25 105 ALA A N 1
ATOM 830 C CA . ALA A 1 105 ? 22.339 -10.123 -3.118 1.00 95.25 105 ALA A CA 1
ATOM 831 C C . ALA A 1 105 ? 23.581 -9.450 -3.732 1.00 95.25 105 ALA A C 1
ATOM 833 O O . ALA A 1 105 ? 24.696 -9.641 -3.241 1.00 95.25 105 ALA A O 1
ATOM 834 N N . ALA A 1 106 ? 23.430 -8.676 -4.811 1.00 96.12 106 ALA A N 1
ATOM 835 C CA . ALA A 1 106 ? 24.565 -8.101 -5.526 1.00 96.12 106 ALA A CA 1
ATOM 836 C C . ALA A 1 106 ? 25.412 -7.173 -4.635 1.00 96.12 106 ALA A C 1
ATOM 838 O O . ALA A 1 106 ? 24.892 -6.321 -3.922 1.00 96.12 106 ALA A O 1
ATOM 839 N N . ALA A 1 107 ? 26.742 -7.253 -4.735 1.00 93.50 107 ALA A N 1
ATOM 840 C CA . ALA A 1 107 ? 27.646 -6.395 -3.957 1.00 93.50 107 ALA A CA 1
ATOM 841 C C . ALA A 1 107 ? 27.581 -4.913 -4.380 1.00 93.50 107 ALA A C 1
ATOM 843 O O . ALA A 1 107 ? 27.647 -4.018 -3.543 1.00 93.50 107 ALA A O 1
ATOM 844 N N . LYS A 1 108 ? 27.394 -4.650 -5.680 1.00 95.19 108 LYS A N 1
ATOM 845 C CA . LYS A 1 108 ? 27.283 -3.302 -6.267 1.00 95.19 108 LYS A CA 1
ATOM 846 C C . LYS A 1 108 ? 25.862 -3.032 -6.774 1.00 95.19 108 LYS A C 1
ATOM 848 O O . LYS A 1 108 ? 25.173 -4.007 -7.097 1.00 95.19 108 LYS A O 1
ATOM 853 N N . PRO A 1 109 ? 25.418 -1.761 -6.842 1.00 93.75 109 PRO A N 1
ATOM 854 C CA . PRO A 1 109 ? 24.122 -1.415 -7.417 1.00 93.75 109 PRO A CA 1
ATOM 855 C C . PRO A 1 109 ? 23.939 -2.033 -8.810 1.00 93.75 109 PRO A C 1
ATOM 857 O O . PRO A 1 109 ? 24.855 -1.999 -9.633 1.00 93.75 109 PRO A O 1
ATOM 860 N N . ARG A 1 110 ? 22.760 -2.614 -9.052 1.00 96.88 110 ARG A N 1
ATOM 861 C CA . ARG A 1 110 ? 22.362 -3.240 -10.323 1.00 96.88 110 ARG A CA 1
ATOM 862 C C . ARG A 1 110 ? 21.119 -2.540 -10.882 1.00 96.88 110 ARG A C 1
ATOM 864 O O . ARG A 1 110 ? 20.016 -3.072 -10.755 1.00 96.88 110 ARG A O 1
ATOM 871 N N . PRO A 1 111 ? 21.271 -1.313 -11.422 1.00 95.31 111 PRO A N 1
ATOM 872 C CA . PRO A 1 111 ? 20.144 -0.530 -11.931 1.00 95.31 111 PRO A CA 1
ATOM 873 C C . PRO A 1 111 ? 19.434 -1.214 -13.106 1.00 95.31 111 PRO A C 1
ATOM 875 O O . PRO A 1 111 ? 18.246 -0.991 -13.305 1.00 95.31 111 PRO A O 1
ATOM 878 N N . ASP A 1 112 ? 20.130 -2.081 -13.843 1.00 96.25 112 ASP A N 1
ATOM 879 C CA . ASP A 1 112 ? 19.572 -2.912 -14.909 1.00 96.25 112 ASP A CA 1
ATOM 880 C C . ASP A 1 112 ? 18.512 -3.895 -14.384 1.00 96.25 112 ASP A C 1
ATOM 882 O O . ASP A 1 112 ? 17.395 -3.926 -14.900 1.00 96.25 112 ASP A O 1
ATOM 886 N N . LEU A 1 113 ? 18.822 -4.626 -13.304 1.00 97.88 113 LEU A N 1
ATOM 887 C CA . LEU A 1 113 ? 17.875 -5.545 -12.663 1.00 97.88 113 LEU A CA 1
ATOM 888 C C . LEU A 1 113 ? 16.696 -4.783 -12.057 1.00 97.88 113 LEU A C 1
ATOM 890 O O . LEU A 1 113 ? 15.546 -5.160 -12.262 1.00 97.88 113 LEU A O 1
ATOM 894 N N . LEU A 1 114 ? 16.969 -3.671 -11.364 1.00 97.25 114 LEU A N 1
ATOM 895 C CA . LEU A 1 114 ? 15.911 -2.840 -10.790 1.00 97.25 114 LEU A CA 1
ATOM 896 C C . LEU A 1 114 ? 14.966 -2.304 -11.872 1.00 97.25 114 LEU A C 1
ATOM 898 O O . LEU A 1 114 ? 13.751 -2.357 -11.711 1.00 97.25 114 LEU A O 1
ATOM 902 N N . THR A 1 115 ? 15.515 -1.836 -12.993 1.00 96.00 115 THR A N 1
ATOM 903 C CA . THR A 1 115 ? 14.715 -1.346 -14.121 1.00 96.00 115 THR A CA 1
ATOM 904 C C . THR A 1 115 ? 13.822 -2.449 -14.686 1.00 96.00 115 THR A C 1
ATOM 906 O O . THR A 1 115 ? 12.639 -2.220 -14.928 1.00 96.00 115 THR A O 1
ATOM 909 N N . SER A 1 116 ? 14.358 -3.660 -14.847 1.00 95.38 116 SER A N 1
ATOM 910 C CA . SER A 1 116 ? 13.596 -4.818 -15.323 1.00 95.38 116 SER A CA 1
ATOM 911 C C . SER A 1 116 ? 12.451 -5.205 -14.374 1.00 95.38 116 SER A C 1
ATOM 913 O O . SER A 1 116 ? 11.317 -5.394 -14.823 1.00 95.38 116 SER A O 1
ATOM 915 N N . ILE A 1 117 ? 12.698 -5.220 -13.058 1.00 96.88 117 ILE A N 1
ATOM 916 C CA . ILE A 1 117 ? 11.669 -5.480 -12.036 1.00 96.88 117 ILE A CA 1
ATOM 917 C C . ILE A 1 117 ? 10.557 -4.427 -12.102 1.00 96.88 117 ILE A C 1
ATOM 919 O O . ILE A 1 117 ? 9.382 -4.779 -12.185 1.00 96.88 117 ILE A O 1
ATOM 923 N N . LEU A 1 118 ? 10.919 -3.140 -12.108 1.00 96.38 118 LEU A N 1
ATOM 924 C CA . LEU A 1 118 ? 9.959 -2.033 -12.108 1.00 96.38 118 LEU A CA 1
ATOM 925 C C . LEU A 1 118 ? 9.136 -1.947 -13.406 1.00 96.38 118 LEU A C 1
ATOM 927 O O . LEU A 1 118 ? 8.009 -1.456 -13.365 1.00 96.38 118 LEU A O 1
ATOM 931 N N . ASN A 1 119 ? 9.669 -2.424 -14.538 1.00 92.81 119 ASN A N 1
ATOM 932 C CA . ASN A 1 119 ? 8.940 -2.521 -15.810 1.00 92.81 119 ASN A CA 1
ATOM 933 C C . ASN A 1 119 ? 7.959 -3.701 -15.847 1.00 92.81 119 ASN A C 1
ATOM 935 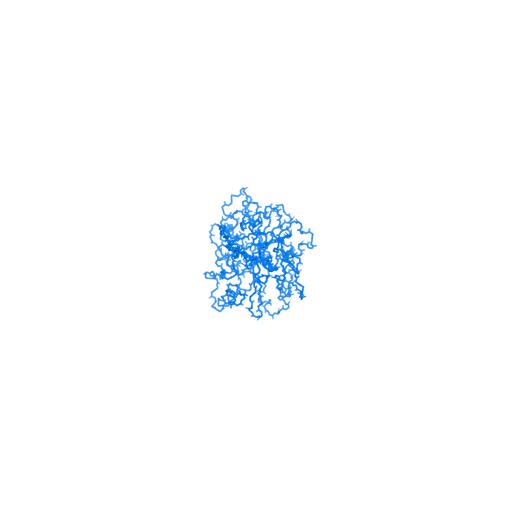O O . ASN A 1 119 ? 6.968 -3.668 -16.570 1.00 92.81 119 ASN A O 1
ATOM 939 N N . SER A 1 120 ? 8.227 -4.759 -15.084 1.00 89.62 120 SER A N 1
ATOM 940 C CA . SER A 1 120 ? 7.435 -5.988 -15.088 1.00 89.62 120 SER A CA 1
ATOM 941 C C . SER A 1 120 ? 6.338 -5.943 -14.024 1.00 89.62 120 SER A C 1
ATOM 943 O O . SER A 1 120 ? 6.383 -6.682 -13.034 1.00 89.62 120 SER A O 1
ATOM 945 N N . ALA A 1 121 ? 5.361 -5.064 -14.231 1.00 88.19 121 ALA A N 1
ATOM 946 C CA . ALA A 1 121 ? 4.382 -4.704 -13.217 1.00 88.19 121 ALA A CA 1
ATOM 947 C C . ALA A 1 121 ? 2.915 -4.889 -13.631 1.00 88.19 121 ALA A C 1
ATOM 949 O O . ALA A 1 121 ? 2.585 -5.018 -14.810 1.00 88.19 121 ALA A O 1
ATOM 950 N N . SER A 1 122 ? 2.042 -4.787 -12.625 1.00 86.19 122 SER A N 1
ATOM 951 C CA . SER A 1 122 ? 0.575 -4.701 -12.722 1.00 86.19 122 SER A CA 1
ATOM 952 C C . SER A 1 122 ? 0.052 -3.485 -13.501 1.00 86.19 122 SER A C 1
ATOM 954 O O . SER A 1 122 ? -1.152 -3.396 -13.746 1.00 86.19 122 SER A O 1
ATOM 956 N N . ASP A 1 123 ? 0.931 -2.561 -13.893 1.00 88.00 123 ASP A N 1
ATOM 957 C CA . ASP A 1 123 ? 0.616 -1.418 -14.742 1.00 88.00 123 ASP A CA 1
ATOM 958 C C . ASP A 1 123 ? 1.424 -1.486 -16.051 1.00 88.00 123 ASP A C 1
ATOM 960 O O . ASP A 1 123 ? 2.633 -1.732 -15.994 1.00 88.00 123 ASP A O 1
ATOM 964 N N . PRO A 1 124 ? 0.807 -1.216 -17.220 1.00 86.25 124 PRO A N 1
ATOM 965 C CA . PRO A 1 124 ? 1.467 -1.315 -18.526 1.00 86.25 124 PRO A CA 1
ATOM 966 C C . PRO A 1 124 ? 2.662 -0.382 -18.721 1.00 86.25 124 PRO A C 1
ATOM 968 O O . PRO A 1 124 ? 3.477 -0.614 -19.608 1.00 86.25 124 PRO A O 1
ATOM 971 N N . THR A 1 125 ? 2.773 0.679 -17.924 1.00 89.06 125 THR A N 1
ATOM 972 C CA . THR A 1 125 ? 3.914 1.604 -17.974 1.00 89.06 125 THR A CA 1
ATOM 973 C C . THR A 1 125 ? 4.973 1.300 -16.911 1.00 89.06 125 THR A C 1
ATOM 975 O O . THR A 1 125 ? 6.031 1.921 -16.920 1.00 89.06 125 THR A O 1
ATOM 978 N N . GLY A 1 126 ? 4.724 0.354 -16.002 1.00 92.88 126 GLY A N 1
ATOM 979 C CA . GLY A 1 126 ? 5.623 0.052 -14.890 1.00 92.88 126 GLY A CA 1
ATOM 980 C C . GLY A 1 126 ? 5.543 1.044 -13.720 1.00 92.88 126 GLY A C 1
ATOM 981 O O . GLY A 1 126 ? 4.825 2.044 -13.749 1.00 92.88 126 GLY A O 1
ATOM 982 N N . PHE A 1 127 ? 6.329 0.773 -12.673 1.00 95.56 127 PHE A N 1
ATOM 983 C CA . PHE A 1 127 ? 6.459 1.612 -11.468 1.00 95.56 127 PHE A CA 1
ATOM 984 C C . PHE A 1 127 ? 7.836 2.277 -11.368 1.00 95.56 127 PHE A C 1
ATOM 986 O O . PHE A 1 127 ? 8.459 2.315 -10.308 1.00 95.56 127 PHE A O 1
ATOM 993 N N . GLY A 1 128 ? 8.314 2.827 -12.481 1.00 96.06 128 GLY A N 1
ATOM 994 C CA . GLY A 1 128 ? 9.585 3.542 -12.593 1.00 96.06 128 GLY A CA 1
ATOM 995 C C . GLY A 1 128 ? 9.663 4.885 -11.879 1.00 96.06 128 GLY A C 1
ATOM 996 O O . GLY A 1 128 ? 10.023 5.886 -12.493 1.00 96.06 128 GLY A O 1
ATOM 997 N N . TYR A 1 129 ? 9.291 4.947 -10.607 1.00 97.38 129 TYR A N 1
ATOM 998 C CA . TYR A 1 129 ? 9.203 6.183 -9.838 1.00 97.38 129 TYR A CA 1
ATOM 999 C C . TYR A 1 129 ? 10.249 6.239 -8.733 1.00 97.38 129 TYR A C 1
ATOM 1001 O O . TYR A 1 129 ? 10.596 5.214 -8.145 1.00 97.38 129 TYR A O 1
ATOM 1009 N N . THR A 1 130 ? 10.685 7.449 -8.384 1.00 97.62 130 THR A N 1
ATOM 1010 C CA . THR A 1 130 ? 11.706 7.686 -7.353 1.00 97.62 130 THR A CA 1
ATOM 1011 C C . THR A 1 130 ? 11.349 7.025 -6.018 1.00 97.62 130 THR A C 1
ATOM 1013 O O . THR A 1 130 ? 12.212 6.425 -5.387 1.00 97.62 130 THR A O 1
ATOM 1016 N N . ALA A 1 131 ? 10.073 7.047 -5.612 1.00 98.06 131 ALA A N 1
ATOM 1017 C CA . ALA A 1 131 ? 9.637 6.414 -4.364 1.00 98.06 131 ALA A CA 1
ATOM 1018 C C . ALA A 1 131 ? 9.785 4.879 -4.378 1.00 98.06 131 ALA A C 1
ATOM 1020 O O . ALA A 1 131 ? 10.175 4.292 -3.372 1.00 98.06 131 ALA A O 1
ATOM 1021 N N . TYR A 1 132 ? 9.526 4.223 -5.515 1.00 98.25 132 TYR A N 1
ATOM 1022 C CA . TYR A 1 132 ? 9.719 2.775 -5.644 1.00 98.25 132 TYR A CA 1
ATOM 1023 C C . TYR A 1 132 ? 11.202 2.416 -5.764 1.00 98.25 132 TYR A C 1
ATOM 1025 O O . TYR A 1 132 ? 11.636 1.448 -5.146 1.00 98.25 132 TYR A O 1
ATOM 1033 N N . VAL A 1 133 ? 12.006 3.218 -6.471 1.00 98.31 133 VAL A N 1
ATOM 1034 C CA . VAL A 1 133 ? 13.473 3.063 -6.469 1.00 98.31 133 VAL A CA 1
ATOM 1035 C C . VAL A 1 133 ? 14.009 3.121 -5.035 1.00 98.31 133 VAL A C 1
ATOM 1037 O O . VAL A 1 133 ? 14.708 2.203 -4.612 1.00 98.31 133 VAL A O 1
ATOM 1040 N N . ALA A 1 134 ? 13.592 4.122 -4.253 1.00 98.50 134 ALA A N 1
ATOM 1041 C CA . ALA A 1 134 ? 13.976 4.260 -2.850 1.00 98.50 134 ALA A CA 1
ATOM 1042 C C . ALA A 1 134 ? 13.517 3.071 -1.983 1.00 98.50 134 ALA A C 1
ATOM 1044 O O . ALA A 1 134 ? 14.265 2.624 -1.110 1.00 98.50 134 ALA A O 1
ATOM 1045 N N . LEU A 1 135 ? 12.324 2.516 -2.237 1.00 98.69 135 LEU A N 1
ATOM 1046 C CA . LEU A 1 135 ? 11.850 1.298 -1.574 1.00 98.69 135 LEU A CA 1
ATOM 1047 C C . LEU A 1 135 ? 12.799 0.116 -1.830 1.00 98.69 135 LEU A C 1
ATOM 1049 O O . LEU A 1 135 ? 13.248 -0.528 -0.880 1.00 98.69 135 LEU A O 1
ATOM 1053 N N . PHE A 1 136 ? 13.150 -0.162 -3.088 1.00 98.56 136 PHE A N 1
ATOM 1054 C CA . PHE A 1 136 ? 14.054 -1.270 -3.420 1.00 98.56 136 PHE A CA 1
ATOM 1055 C C . PHE A 1 136 ? 15.479 -1.045 -2.902 1.00 98.56 136 PHE A C 1
ATOM 1057 O O . PHE A 1 136 ? 16.089 -1.978 -2.375 1.00 98.56 136 PHE A O 1
ATOM 1064 N N . GLU A 1 137 ? 15.993 0.185 -2.954 1.00 97.94 137 GLU A N 1
ATOM 1065 C CA . GLU A 1 137 ? 17.285 0.535 -2.352 1.00 97.94 137 GLU A CA 1
ATOM 1066 C C . GLU A 1 137 ? 17.285 0.311 -0.835 1.00 97.94 137 GLU A C 1
ATOM 1068 O O . GLU A 1 137 ? 18.253 -0.223 -0.276 1.00 97.94 137 GLU A O 1
ATOM 1073 N N . LYS A 1 138 ? 16.182 0.650 -0.157 1.00 98.06 138 LYS A N 1
ATOM 1074 C CA . LYS A 1 138 ? 16.009 0.391 1.275 1.00 98.06 138 LYS A CA 1
ATOM 1075 C C . LYS A 1 138 ? 15.985 -1.105 1.576 1.00 98.06 138 LYS A C 1
ATOM 1077 O O . LYS A 1 138 ? 16.671 -1.535 2.504 1.00 98.06 138 LYS A O 1
ATOM 1082 N N . LEU A 1 139 ? 15.249 -1.896 0.794 1.00 97.88 139 LEU A N 1
ATOM 1083 C CA . LEU A 1 139 ? 15.192 -3.356 0.937 1.00 97.88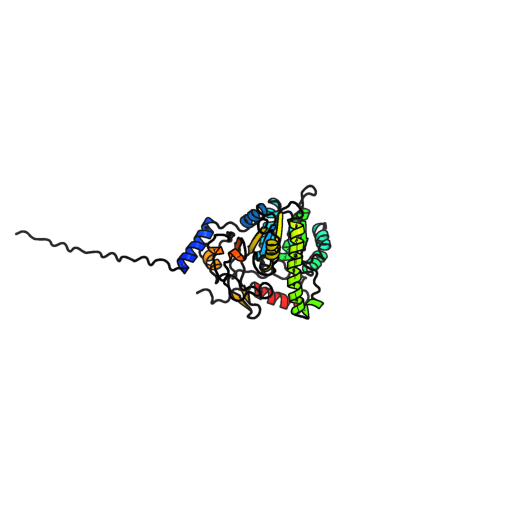 139 LEU A CA 1
ATOM 1084 C C . LEU A 1 139 ? 16.566 -3.995 0.738 1.00 97.88 139 LEU A C 1
ATOM 1086 O O . LEU A 1 139 ? 16.986 -4.823 1.545 1.00 97.88 139 LEU A O 1
ATOM 1090 N N . ARG A 1 140 ? 17.306 -3.557 -0.282 1.00 97.06 140 ARG A N 1
ATOM 1091 C CA . ARG A 1 140 ? 18.679 -3.998 -0.526 1.00 97.06 140 ARG A CA 1
ATOM 1092 C C . ARG A 1 140 ? 19.603 -3.637 0.633 1.00 97.06 140 ARG A C 1
ATOM 1094 O O . ARG A 1 140 ? 20.346 -4.492 1.101 1.00 97.06 140 ARG A O 1
ATOM 1101 N N . THR A 1 141 ? 19.525 -2.405 1.131 1.00 95.75 141 THR A N 1
ATOM 1102 C CA . THR A 1 141 ? 20.321 -1.956 2.284 1.00 95.75 141 THR A CA 1
ATOM 1103 C C . THR A 1 141 ? 20.037 -2.813 3.519 1.00 95.75 141 THR A C 1
ATOM 1105 O O . THR A 1 141 ? 20.966 -3.261 4.188 1.00 95.75 141 THR A O 1
ATOM 1108 N N . LEU A 1 142 ? 18.762 -3.096 3.806 1.00 95.06 142 LEU A N 1
ATOM 1109 C CA . LEU A 1 142 ? 18.371 -3.983 4.904 1.00 95.06 142 LEU A CA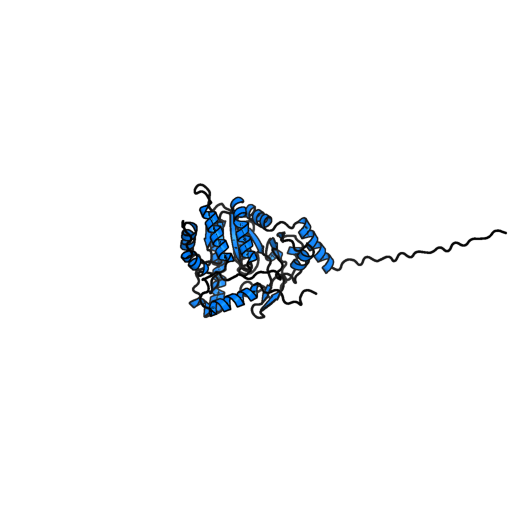 1
ATOM 1110 C C . LEU A 1 142 ? 18.912 -5.402 4.702 1.00 95.06 142 LEU A C 1
ATOM 1112 O O . LEU A 1 142 ? 19.470 -5.983 5.633 1.00 95.06 142 LEU A O 1
ATOM 1116 N N . HIS A 1 143 ? 18.808 -5.942 3.487 1.00 94.62 143 HIS A N 1
ATOM 1117 C CA . HIS A 1 143 ? 19.317 -7.272 3.160 1.00 94.62 143 HIS A CA 1
ATOM 1118 C C . HIS A 1 143 ? 20.838 -7.376 3.353 1.00 94.62 143 HIS A C 1
ATOM 1120 O O . HIS A 1 143 ? 21.320 -8.348 3.934 1.00 94.62 143 HIS A O 1
ATOM 1126 N N . GLN A 1 144 ? 21.590 -6.366 2.906 1.00 92.94 144 GLN A N 1
ATOM 1127 C CA . GLN A 1 144 ? 23.050 -6.320 3.011 1.00 92.94 144 GLN A CA 1
ATOM 1128 C C . GLN A 1 144 ? 23.537 -6.128 4.453 1.00 92.94 144 GLN A C 1
ATOM 1130 O O . GLN A 1 144 ? 24.547 -6.714 4.838 1.00 92.94 144 GLN A O 1
ATOM 1135 N N . ASN A 1 145 ? 22.806 -5.351 5.256 1.00 92.00 145 ASN A N 1
ATOM 1136 C CA . ASN A 1 145 ? 23.169 -5.073 6.646 1.00 92.00 145 ASN A CA 1
ATOM 1137 C C . ASN A 1 145 ? 22.728 -6.172 7.622 1.00 92.00 145 ASN A C 1
ATOM 1139 O O . ASN A 1 145 ? 23.167 -6.169 8.769 1.00 92.00 145 ASN A O 1
ATOM 1143 N N . THR A 1 146 ? 21.878 -7.111 7.194 1.00 88.94 146 THR A N 1
ATOM 1144 C CA . THR A 1 146 ? 21.447 -8.223 8.048 1.00 88.94 146 THR A CA 1
ATOM 1145 C C . THR A 1 146 ? 22.511 -9.330 8.046 1.00 88.94 146 THR A C 1
ATOM 1147 O O . THR A 1 146 ? 22.778 -9.922 6.985 1.00 88.94 146 THR A O 1
ATOM 1150 N N . PRO A 1 147 ? 23.113 -9.656 9.211 1.00 85.31 147 PRO A N 1
ATOM 1151 C CA . PRO A 1 147 ? 24.110 -10.717 9.319 1.00 85.31 147 PRO A CA 1
ATOM 1152 C C . PRO A 1 147 ? 23.593 -12.038 8.749 1.00 85.31 147 PRO A C 1
ATOM 1154 O O . PRO A 1 147 ? 22.427 -12.372 8.925 1.00 85.31 147 PRO A O 1
ATOM 1157 N N . ALA A 1 148 ? 24.460 -12.829 8.111 1.00 79.56 148 ALA A N 1
ATOM 1158 C CA . ALA A 1 148 ? 24.060 -14.112 7.518 1.00 79.56 148 ALA A CA 1
ATOM 1159 C C . ALA A 1 148 ? 23.502 -15.120 8.547 1.00 79.56 148 ALA A C 1
ATOM 1161 O O . ALA A 1 148 ? 22.738 -16.005 8.181 1.00 79.56 148 ALA A O 1
ATOM 1162 N N . ALA A 1 149 ? 23.875 -14.975 9.824 1.00 73.50 149 ALA A N 1
ATOM 1163 C CA . ALA A 1 149 ? 23.363 -15.786 10.929 1.00 73.50 149 ALA A CA 1
ATOM 1164 C C . ALA A 1 149 ? 21.966 -15.353 11.419 1.00 73.50 149 ALA A C 1
ATOM 1166 O O . ALA A 1 149 ? 21.337 -16.085 12.178 1.00 73.50 149 ALA A O 1
ATOM 1167 N N . MET A 1 150 ? 21.491 -14.169 11.020 1.00 80.75 150 MET A N 1
ATOM 1168 C CA . MET A 1 150 ? 20.152 -13.680 11.337 1.00 80.75 150 MET A CA 1
ATOM 1169 C C . MET A 1 150 ? 19.195 -13.986 10.189 1.00 80.75 150 MET A C 1
ATOM 1171 O O . MET A 1 150 ? 19.570 -13.970 9.015 1.00 80.75 150 MET A O 1
ATOM 1175 N N . GLN A 1 151 ? 17.931 -14.229 10.529 1.00 83.38 151 GLN A N 1
ATOM 1176 C CA . GLN A 1 151 ? 16.890 -14.375 9.524 1.00 83.38 151 GLN A CA 1
ATOM 1177 C C . GLN A 1 151 ? 16.725 -13.051 8.770 1.00 83.38 151 GLN A C 1
ATOM 1179 O O . GLN A 1 151 ? 16.384 -12.025 9.354 1.00 83.38 151 GLN A O 1
ATOM 1184 N N . ARG A 1 152 ? 16.975 -13.077 7.459 1.00 91.25 152 ARG A N 1
ATOM 1185 C CA . ARG A 1 152 ? 16.750 -11.924 6.585 1.00 91.25 152 ARG A CA 1
ATOM 1186 C C . ARG A 1 152 ? 15.269 -11.789 6.257 1.00 91.25 152 ARG A C 1
ATOM 1188 O O . ARG A 1 152 ? 14.588 -12.795 6.062 1.00 91.25 152 ARG A O 1
ATOM 1195 N N . LEU A 1 153 ? 14.807 -10.546 6.112 1.00 95.31 153 LEU A N 1
ATOM 1196 C CA . LEU A 1 153 ? 13.522 -10.259 5.477 1.00 95.31 153 LEU A CA 1
ATOM 1197 C C . LEU A 1 153 ? 13.522 -10.869 4.071 1.00 95.31 153 LEU A C 1
ATOM 1199 O O . LEU A 1 153 ? 14.371 -10.528 3.240 1.00 95.31 153 LEU A O 1
ATOM 1203 N N . ARG A 1 154 ? 12.560 -11.748 3.799 1.00 95.94 154 ARG A N 1
ATOM 1204 C CA . ARG A 1 154 ? 12.319 -12.273 2.458 1.00 95.94 154 ARG A CA 1
ATOM 1205 C C . ARG A 1 154 ? 11.338 -11.353 1.742 1.00 95.94 154 ARG A C 1
ATOM 1207 O O . ARG A 1 154 ? 10.248 -11.097 2.247 1.00 95.94 154 ARG A O 1
ATOM 1214 N N . VAL A 1 155 ? 11.724 -10.865 0.569 1.00 97.69 155 VAL A N 1
ATOM 1215 C CA . VAL A 1 155 ? 10.864 -10.035 -0.280 1.00 97.69 155 VAL A CA 1
ATOM 1216 C C . VAL A 1 155 ? 10.389 -10.888 -1.443 1.00 97.69 155 VAL A C 1
ATOM 1218 O O . VAL A 1 155 ? 11.212 -11.467 -2.151 1.00 97.69 155 VAL A O 1
ATOM 1221 N N . VAL A 1 156 ? 9.077 -10.978 -1.628 1.00 97.62 156 VAL A N 1
ATOM 1222 C CA . VAL A 1 156 ? 8.470 -11.799 -2.677 1.00 97.62 156 VAL A CA 1
ATOM 1223 C C . VAL A 1 156 ? 7.541 -10.971 -3.555 1.00 97.62 156 VAL A C 1
ATOM 1225 O O . VAL A 1 156 ? 6.769 -10.143 -3.068 1.00 97.62 156 VAL A O 1
ATOM 1228 N N . LEU A 1 157 ? 7.635 -11.198 -4.860 1.00 98.06 157 LEU A N 1
ATOM 1229 C CA . LEU A 1 157 ? 6.783 -10.598 -5.877 1.00 98.06 157 LEU A CA 1
ATOM 1230 C C . LEU A 1 157 ? 5.600 -11.530 -6.129 1.00 98.06 157 LEU A C 1
ATOM 1232 O O . LEU A 1 157 ? 5.810 -12.724 -6.327 1.00 98.06 157 LEU A O 1
ATOM 1236 N N . ALA A 1 158 ? 4.375 -11.007 -6.094 1.00 97.06 158 ALA A N 1
ATOM 1237 C CA . ALA A 1 158 ? 3.162 -11.832 -6.103 1.00 97.06 158 ALA A CA 1
ATOM 1238 C C . ALA A 1 158 ? 2.235 -11.595 -7.297 1.00 97.06 158 ALA A C 1
ATOM 1240 O O . ALA A 1 158 ? 1.189 -12.239 -7.371 1.00 97.06 158 ALA A O 1
ATOM 1241 N N . ASP A 1 159 ? 2.573 -10.689 -8.220 1.00 95.50 159 ASP A N 1
ATOM 1242 C CA . ASP A 1 159 ? 1.700 -10.458 -9.365 1.00 95.50 159 ASP A CA 1
ATOM 1243 C C . ASP A 1 159 ? 1.790 -11.577 -10.406 1.00 95.50 159 ASP A C 1
ATOM 1245 O O . ASP A 1 159 ? 2.839 -12.215 -10.600 1.00 95.50 159 ASP A O 1
ATOM 1249 N N . LEU A 1 160 ? 0.695 -11.748 -11.145 1.00 92.12 160 LEU A N 1
ATOM 1250 C CA . LEU A 1 160 ? 0.697 -12.572 -12.343 1.00 92.12 160 LEU A CA 1
ATOM 1251 C C . LEU A 1 160 ? 1.620 -11.956 -13.404 1.00 92.12 160 LEU A C 1
ATOM 1253 O O . LEU A 1 160 ? 1.638 -10.741 -13.593 1.00 92.12 160 LEU A O 1
ATOM 1257 N N . PRO A 1 161 ? 2.387 -12.772 -14.145 1.00 89.88 161 PRO A N 1
ATOM 1258 C CA . PRO A 1 161 ? 2.995 -12.318 -15.385 1.00 89.88 161 PRO A CA 1
ATOM 1259 C C . PRO A 1 161 ? 1.905 -11.871 -16.361 1.00 89.88 161 PRO A C 1
ATOM 1261 O O . PRO A 1 161 ? 0.945 -12.601 -16.606 1.00 89.88 161 PRO A O 1
ATOM 1264 N N . VAL A 1 162 ? 2.065 -10.674 -16.917 1.00 86.62 162 VAL A N 1
ATOM 1265 C CA . VAL A 1 162 ? 1.117 -10.074 -17.853 1.00 86.62 162 VAL A CA 1
ATOM 1266 C C . VAL A 1 162 ? 1.853 -9.592 -19.092 1.00 86.62 162 VAL A C 1
ATOM 1268 O O . VAL A 1 162 ? 2.868 -8.901 -19.006 1.00 86.62 162 VAL A O 1
ATOM 1271 N N . ASP A 1 163 ? 1.330 -9.973 -20.253 1.00 84.06 163 ASP A N 1
ATOM 1272 C CA . ASP A 1 163 ? 1.724 -9.391 -21.527 1.00 84.06 163 ASP A CA 1
ATOM 1273 C C . ASP A 1 163 ? 0.744 -8.267 -21.869 1.00 84.06 163 ASP A C 1
ATOM 1275 O O . ASP A 1 163 ? -0.371 -8.496 -22.350 1.00 84.06 163 ASP A O 1
ATOM 1279 N N . TRP A 1 164 ? 1.155 -7.033 -21.584 1.00 83.69 164 TRP A N 1
ATOM 1280 C CA . TRP A 1 164 ? 0.334 -5.853 -21.835 1.00 83.69 164 TRP A CA 1
ATOM 1281 C C . TRP A 1 164 ? 0.076 -5.601 -23.321 1.00 83.69 164 TRP A C 1
ATOM 1283 O O . TRP A 1 164 ? -0.934 -4.975 -23.642 1.00 83.69 164 TRP A O 1
ATOM 1293 N N . ALA A 1 165 ? 0.919 -6.112 -24.228 1.00 82.00 165 ALA A N 1
ATOM 1294 C CA . ALA A 1 165 ? 0.673 -5.994 -25.663 1.00 82.00 165 ALA A CA 1
ATOM 1295 C C . ALA A 1 165 ? -0.555 -6.813 -26.087 1.00 82.00 165 ALA A C 1
ATOM 1297 O O . ALA A 1 165 ? -1.308 -6.387 -26.961 1.00 82.00 165 ALA A O 1
ATOM 1298 N N . VAL A 1 166 ? -0.786 -7.952 -25.428 1.00 74.88 166 VAL A N 1
ATOM 1299 C CA . VAL A 1 166 ? -1.972 -8.792 -25.641 1.00 74.88 166 VAL A CA 1
ATOM 1300 C C . VA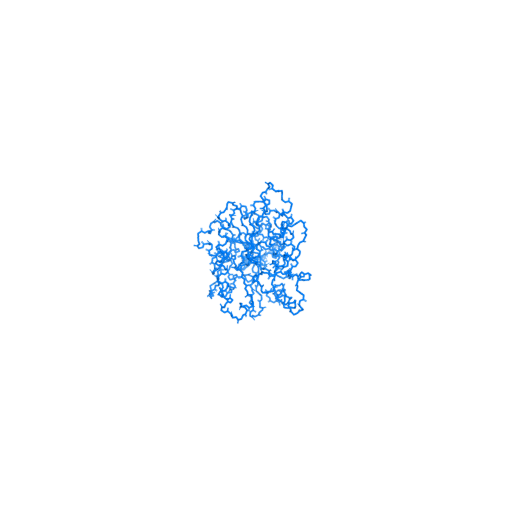L A 1 166 ? -3.171 -8.232 -24.870 1.00 74.88 166 VAL A C 1
ATOM 1302 O O . VAL A 1 166 ? -4.238 -8.026 -25.445 1.00 74.88 166 VAL A O 1
ATOM 1305 N N . ALA A 1 167 ? -2.989 -7.911 -23.585 1.00 74.25 167 ALA A N 1
ATOM 1306 C CA . ALA A 1 167 ? -4.091 -7.514 -22.708 1.00 74.25 167 ALA A CA 1
ATOM 1307 C C . ALA A 1 167 ? -4.733 -6.167 -23.089 1.00 74.25 167 ALA A C 1
ATOM 1309 O O . ALA A 1 167 ? -5.937 -5.990 -22.906 1.00 74.25 167 ALA A O 1
ATOM 1310 N N . ALA A 1 168 ? -3.967 -5.215 -23.634 1.00 68.25 168 ALA A N 1
ATOM 1311 C CA . ALA A 1 168 ? -4.469 -3.877 -23.958 1.00 68.25 168 ALA A CA 1
ATOM 1312 C C . ALA A 1 168 ? -5.495 -3.845 -25.112 1.00 68.25 168 ALA A C 1
ATOM 1314 O O . ALA A 1 168 ? -6.150 -2.819 -25.308 1.00 68.25 168 ALA A O 1
ATOM 1315 N N . GLY A 1 169 ? -5.653 -4.939 -25.866 1.00 67.44 169 GLY A N 1
ATOM 1316 C CA . GLY A 1 169 ? -6.539 -4.997 -27.032 1.00 67.44 169 GLY A CA 1
ATOM 1317 C C . GLY A 1 169 ? -8.030 -5.140 -26.710 1.00 67.44 169 GLY A C 1
ATOM 1318 O O . GLY A 1 169 ? -8.863 -4.705 -27.504 1.00 67.44 169 GLY A O 1
ATOM 1319 N N . GLU A 1 170 ? -8.401 -5.719 -25.560 1.00 78.25 170 GLU A N 1
ATOM 1320 C CA . GLU A 1 170 ? -9.794 -6.094 -25.279 1.00 78.25 170 GLU A CA 1
ATOM 1321 C C . GLU A 1 170 ? -10.171 -5.941 -23.798 1.00 78.25 170 GLU A C 1
ATOM 1323 O O . GLU A 1 170 ? -9.646 -6.620 -22.916 1.00 78.25 170 GLU A O 1
ATOM 1328 N N . LYS A 1 171 ? -11.187 -5.114 -23.511 1.00 79.19 171 LYS A N 1
ATOM 1329 C CA . LYS A 1 171 ? -11.682 -4.867 -22.142 1.00 79.19 171 LYS A CA 1
ATOM 1330 C C . LYS A 1 171 ? -12.004 -6.156 -21.369 1.00 79.19 171 LYS A C 1
ATOM 1332 O O . LYS A 1 171 ? -11.736 -6.242 -20.175 1.00 79.19 171 LYS A O 1
ATOM 1337 N N . GLN A 1 172 ? -12.574 -7.155 -22.042 1.00 80.50 172 GLN A N 1
ATOM 1338 C CA . GLN A 1 172 ? -12.926 -8.437 -21.424 1.00 80.50 172 GLN A CA 1
ATOM 1339 C C . GLN A 1 172 ? -11.690 -9.213 -20.953 1.00 80.50 172 GLN A C 1
ATOM 1341 O O . GLN A 1 172 ? -11.749 -9.859 -19.907 1.00 80.50 172 GLN A O 1
ATOM 1346 N N . GLN A 1 173 ? -10.573 -9.117 -21.679 1.00 80.94 173 GLN A N 1
ATOM 1347 C CA . GLN A 1 173 ? -9.309 -9.744 -21.292 1.00 80.94 173 GLN A CA 1
ATOM 1348 C C . GLN A 1 173 ? -8.705 -9.053 -20.071 1.00 80.94 173 GLN A C 1
ATOM 1350 O O . GLN A 1 173 ? -8.274 -9.733 -19.145 1.00 80.94 173 GLN A O 1
ATOM 1355 N N . ILE A 1 174 ? -8.767 -7.719 -20.010 1.00 80.56 174 ILE A N 1
ATOM 1356 C CA . ILE A 1 174 ? -8.341 -6.940 -18.837 1.00 80.56 174 ILE A CA 1
ATOM 1357 C C . ILE A 1 174 ? -9.175 -7.315 -17.602 1.00 80.56 174 ILE A C 1
ATOM 1359 O O . ILE A 1 174 ? -8.636 -7.594 -16.533 1.00 80.56 174 ILE A O 1
ATOM 1363 N N . GLU A 1 175 ? -10.501 -7.379 -17.739 1.00 79.94 175 GLU A N 1
ATOM 1364 C CA . GLU A 1 175 ? -11.385 -7.788 -16.640 1.00 79.94 175 GLU A CA 1
ATOM 1365 C C . GLU A 1 175 ? -11.131 -9.244 -16.205 1.00 79.94 175 GLU A C 1
ATOM 1367 O O . GLU A 1 175 ? -11.169 -9.554 -15.012 1.00 79.94 175 GLU A O 1
ATOM 1372 N N . ALA A 1 176 ? -10.867 -10.153 -17.151 1.00 81.62 176 ALA A N 1
ATOM 1373 C CA . ALA A 1 176 ? -10.504 -11.536 -16.849 1.00 81.62 176 ALA A CA 1
ATOM 1374 C C . ALA A 1 176 ? -9.150 -11.629 -16.131 1.00 81.62 176 ALA A C 1
ATOM 1376 O O . ALA A 1 176 ? -9.054 -12.350 -15.135 1.00 81.62 176 ALA A O 1
ATOM 1377 N N . TYR A 1 177 ? -8.154 -10.859 -16.579 1.00 85.56 177 TYR A N 1
ATOM 1378 C CA . TYR A 1 177 ? -6.851 -10.735 -15.932 1.00 85.56 177 TYR A CA 1
ATOM 1379 C C . TYR A 1 177 ? -7.007 -10.308 -14.475 1.00 85.56 177 TYR A C 1
ATOM 1381 O O . TYR A 1 177 ? -6.539 -11.016 -13.589 1.00 85.56 177 TYR A O 1
ATOM 1389 N N . TYR A 1 178 ? -7.737 -9.223 -14.192 1.00 82.81 178 TYR A N 1
ATOM 1390 C CA . TYR A 1 178 ? -7.903 -8.748 -12.815 1.00 82.81 178 TYR A CA 1
ATOM 1391 C C . TYR A 1 178 ? -8.593 -9.769 -11.900 1.00 82.81 178 TYR A C 1
ATOM 1393 O O . TYR A 1 178 ? -8.205 -9.901 -10.738 1.00 82.81 178 TYR A O 1
ATOM 1401 N N . ARG A 1 179 ? -9.562 -10.543 -12.412 1.00 80.50 179 ARG A N 1
ATOM 1402 C CA . ARG A 1 179 ? -10.181 -11.635 -11.638 1.00 80.50 179 ARG A CA 1
ATOM 1403 C C . ARG A 1 179 ? -9.192 -12.760 -11.328 1.00 80.50 179 ARG A C 1
ATOM 1405 O O . ARG A 1 179 ? -9.144 -13.231 -10.194 1.00 80.50 179 ARG A O 1
ATOM 1412 N N . GLN A 1 180 ? -8.405 -13.185 -12.314 1.00 90.38 180 GLN A N 1
ATOM 1413 C CA . GLN A 1 180 ? -7.383 -14.221 -12.121 1.00 90.38 180 GLN A CA 1
ATOM 1414 C C . GLN A 1 180 ? -6.265 -13.738 -11.193 1.00 90.38 180 GLN A C 1
ATOM 1416 O O . GLN A 1 180 ? -5.806 -14.493 -10.338 1.00 90.38 180 GLN A O 1
ATOM 1421 N N . ARG A 1 181 ? -5.881 -12.465 -11.317 1.00 92.12 181 ARG A N 1
ATOM 1422 C CA . ARG A 1 181 ? -4.851 -11.802 -10.519 1.00 92.12 181 ARG A CA 1
ATOM 1423 C C . ARG A 1 181 ? -5.153 -11.880 -9.030 1.00 92.12 181 ARG A C 1
ATOM 1425 O O . ARG A 1 181 ? -4.310 -12.350 -8.276 1.00 92.12 181 ARG A O 1
ATOM 1432 N N . SER A 1 182 ? -6.354 -11.497 -8.596 1.00 93.12 182 SER A N 1
ATOM 1433 C CA . SER A 1 182 ? -6.706 -11.561 -7.171 1.00 93.12 182 SER A CA 1
ATOM 1434 C C . SER A 1 182 ? -6.702 -12.983 -6.608 1.00 93.12 182 SER A C 1
ATOM 1436 O O . SER A 1 182 ? -6.221 -13.197 -5.497 1.00 93.12 182 SER A O 1
ATOM 1438 N N . ALA A 1 183 ? -7.192 -13.967 -7.370 1.00 94.81 183 ALA A N 1
ATOM 1439 C CA . ALA A 1 183 ? -7.140 -15.369 -6.956 1.00 94.81 183 ALA A CA 1
ATOM 1440 C C . ALA A 1 183 ? -5.698 -15.883 -6.855 1.00 94.81 183 ALA A C 1
ATOM 1442 O O . ALA A 1 183 ? -5.345 -16.521 -5.864 1.00 94.81 183 ALA A O 1
ATOM 1443 N N . HIS A 1 184 ? -4.853 -15.542 -7.832 1.00 95.94 184 HIS A N 1
ATOM 1444 C CA . HIS A 1 184 ? -3.435 -15.882 -7.821 1.00 95.94 184 HIS A CA 1
ATOM 1445 C C . HIS A 1 184 ? -2.708 -15.290 -6.609 1.00 95.94 184 HIS A C 1
ATOM 1447 O O . HIS A 1 184 ? -2.015 -16.024 -5.905 1.00 95.94 184 HIS A O 1
ATOM 1453 N N . ILE A 1 185 ? -2.898 -13.994 -6.333 1.00 96.69 185 ILE A N 1
ATOM 1454 C CA . ILE A 1 185 ? -2.282 -13.327 -5.179 1.00 96.69 185 ILE A CA 1
ATOM 1455 C C . ILE A 1 185 ? -2.776 -13.970 -3.880 1.00 96.69 185 ILE A C 1
ATOM 1457 O O . ILE A 1 185 ? -1.962 -14.242 -3.001 1.00 96.69 185 ILE A O 1
ATOM 1461 N N . ALA A 1 186 ? -4.073 -14.274 -3.755 1.00 96.94 186 ALA A N 1
ATOM 1462 C CA . ALA A 1 186 ? -4.609 -14.960 -2.580 1.00 96.94 186 ALA A CA 1
ATOM 1463 C C . ALA A 1 186 ? -3.969 -16.341 -2.375 1.00 96.94 186 ALA A C 1
ATOM 1465 O O . ALA A 1 186 ? -3.520 -16.641 -1.271 1.00 96.94 186 ALA A O 1
ATOM 1466 N N . ASP A 1 187 ? -3.858 -17.158 -3.427 1.00 96.88 187 ASP A N 1
ATOM 1467 C CA . ASP A 1 187 ? -3.190 -18.463 -3.363 1.00 96.88 187 ASP A CA 1
ATOM 1468 C C . ASP A 1 187 ? -1.713 -18.335 -2.985 1.00 96.88 187 ASP A C 1
ATOM 1470 O O . ASP A 1 187 ? -1.194 -19.126 -2.196 1.00 96.88 187 ASP A O 1
ATOM 1474 N N . PHE A 1 188 ? -1.025 -17.351 -3.562 1.00 95.75 188 PHE A N 1
ATOM 1475 C CA . PHE A 1 188 ? 0.381 -17.086 -3.295 1.00 95.75 188 PHE A CA 1
ATOM 1476 C C . PHE A 1 188 ? 0.593 -16.656 -1.843 1.00 95.75 188 PHE A C 1
ATOM 1478 O O . PHE A 1 188 ? 1.329 -17.309 -1.106 1.00 95.75 188 PHE A O 1
ATOM 1485 N N . VAL A 1 189 ? -0.111 -15.614 -1.403 1.00 96.25 189 VAL A N 1
ATOM 1486 C CA . VAL A 1 189 ? -0.035 -15.079 -0.039 1.00 96.25 189 VAL A CA 1
ATOM 1487 C C . VAL A 1 189 ? -0.451 -16.127 0.983 1.00 96.25 189 VAL A C 1
ATOM 1489 O O . VAL A 1 189 ? 0.170 -16.204 2.036 1.00 96.25 189 VAL A O 1
ATOM 1492 N N . GLU A 1 190 ? -1.447 -16.966 0.692 1.00 96.62 190 GLU A N 1
ATOM 1493 C CA . GLU A 1 190 ? -1.839 -18.041 1.602 1.00 96.62 190 GLU A CA 1
ATOM 1494 C C . GLU A 1 190 ? -0.693 -19.030 1.843 1.00 96.62 190 GLU A C 1
ATOM 1496 O O . GLU A 1 190 ? -0.411 -19.382 2.992 1.00 96.62 190 GLU A O 1
ATOM 1501 N N . ARG A 1 191 ? 0.008 -19.442 0.778 1.00 95.25 191 ARG A N 1
ATOM 1502 C CA . ARG A 1 191 ? 1.179 -20.321 0.899 1.00 95.25 191 ARG A CA 1
ATOM 1503 C C . ARG A 1 191 ? 2.318 -19.647 1.653 1.00 95.25 191 ARG A C 1
ATOM 1505 O O . ARG A 1 191 ? 2.894 -20.273 2.537 1.00 95.25 191 ARG A O 1
ATOM 1512 N N . GLU A 1 192 ? 2.628 -18.392 1.337 1.00 92.62 192 GLU A N 1
ATOM 1513 C CA . GLU A 1 192 ? 3.749 -17.696 1.973 1.00 92.62 192 GLU A CA 1
ATOM 1514 C C . GLU A 1 192 ? 3.469 -17.360 3.445 1.00 92.62 192 GLU A C 1
ATOM 1516 O O . GLU A 1 192 ? 4.325 -17.587 4.297 1.00 92.62 192 GLU A O 1
ATOM 1521 N N . ALA A 1 193 ? 2.272 -16.861 3.761 1.00 92.38 193 ALA A N 1
ATOM 1522 C CA . ALA A 1 193 ? 1.931 -16.380 5.098 1.00 92.38 193 ALA A CA 1
ATOM 1523 C C . ALA A 1 193 ? 1.536 -17.488 6.080 1.00 92.38 193 ALA A C 1
ATOM 1525 O O . ALA A 1 193 ? 1.701 -17.311 7.286 1.00 92.38 193 ALA A O 1
ATOM 1526 N N . PHE A 1 194 ? 0.996 -18.610 5.591 1.00 92.56 194 PHE A N 1
ATOM 1527 C CA . PHE A 1 194 ? 0.505 -19.695 6.451 1.00 92.56 194 PHE A CA 1
ATOM 1528 C C . PHE A 1 194 ? 1.222 -21.031 6.234 1.00 92.56 194 PHE A C 1
ATOM 1530 O O . PHE A 1 194 ? 1.024 -21.953 7.023 1.00 92.56 194 PHE A O 1
ATOM 1537 N N . GLY A 1 195 ? 2.059 -21.155 5.199 1.00 87.81 195 GLY A N 1
ATOM 1538 C CA . GLY A 1 195 ? 2.892 -22.338 4.966 1.00 87.81 195 GLY A CA 1
ATOM 1539 C C . GLY A 1 195 ? 4.202 -22.344 5.757 1.00 87.81 195 GLY A C 1
ATOM 1540 O O . GLY A 1 195 ? 4.867 -23.373 5.816 1.00 87.81 195 GLY A O 1
ATOM 1541 N N . SER A 1 196 ? 4.588 -21.220 6.367 1.00 78.56 196 SER A N 1
ATOM 1542 C CA . SER A 1 196 ? 5.783 -21.100 7.208 1.00 78.56 196 SER A CA 1
ATOM 1543 C C . SER A 1 196 ? 5.476 -20.302 8.477 1.00 78.56 196 SER A C 1
ATOM 1545 O O . SER A 1 196 ? 4.661 -19.380 8.433 1.00 78.56 196 SER A O 1
ATOM 1547 N N . PRO A 1 197 ? 6.110 -20.624 9.619 1.00 81.12 197 PRO A N 1
ATOM 1548 C CA . PRO A 1 197 ? 5.978 -19.814 10.820 1.00 81.12 197 PRO A CA 1
ATOM 1549 C C . PRO A 1 197 ? 6.632 -18.452 10.576 1.00 81.12 197 PRO A C 1
ATOM 1551 O O . PRO A 1 197 ? 7.824 -18.384 10.302 1.00 81.12 197 PRO A O 1
ATOM 1554 N N . GLY A 1 198 ? 5.864 -17.370 10.675 1.00 87.00 198 GLY A N 1
ATOM 1555 C CA . GLY A 1 198 ? 6.393 -16.023 10.496 1.00 87.00 198 GLY A CA 1
ATOM 1556 C C . GLY A 1 198 ? 5.310 -14.965 10.377 1.00 87.00 198 GLY A C 1
ATOM 1557 O O . GLY A 1 198 ? 4.120 -15.277 10.324 1.00 87.00 198 GLY A O 1
ATOM 1558 N N . ARG A 1 199 ? 5.729 -13.696 10.365 1.00 95.94 199 ARG A N 1
ATOM 1559 C CA . ARG A 1 199 ? 4.839 -12.562 10.098 1.00 95.94 199 ARG A CA 1
ATOM 1560 C C . ARG A 1 199 ? 5.025 -12.083 8.674 1.00 95.94 199 ARG A C 1
ATOM 1562 O O . ARG A 1 199 ? 6.157 -11.892 8.222 1.00 95.94 199 ARG A O 1
ATOM 1569 N N . THR A 1 200 ? 3.903 -11.887 8.000 1.00 98.12 200 THR A N 1
ATOM 1570 C CA . THR A 1 200 ? 3.837 -11.477 6.603 1.00 98.12 200 THR A CA 1
ATOM 1571 C C . THR A 1 200 ? 3.110 -10.150 6.485 1.00 98.12 200 THR A C 1
ATOM 1573 O O . THR A 1 200 ? 2.042 -9.960 7.068 1.00 98.12 200 THR A O 1
ATOM 1576 N N . LEU A 1 201 ? 3.676 -9.245 5.696 1.00 98.62 201 LEU A N 1
ATOM 1577 C CA . LEU A 1 201 ? 3.037 -8.007 5.278 1.00 98.62 201 LEU A CA 1
ATOM 1578 C C . LEU A 1 201 ? 2.824 -8.066 3.769 1.00 98.62 201 LEU A C 1
ATOM 1580 O O . LEU A 1 201 ? 3.786 -8.183 3.016 1.00 98.62 201 LEU A O 1
ATOM 1584 N N . LEU A 1 202 ? 1.575 -7.957 3.334 1.00 98.69 202 LEU A N 1
ATOM 1585 C CA . LEU A 1 202 ? 1.222 -7.715 1.942 1.00 98.69 202 LEU A CA 1
ATOM 1586 C C . LEU A 1 202 ? 1.026 -6.213 1.742 1.00 98.69 202 LEU A C 1
ATOM 1588 O O . LEU A 1 202 ? 0.111 -5.640 2.330 1.00 98.69 202 LEU A O 1
ATOM 1592 N N . PHE A 1 203 ? 1.857 -5.586 0.911 1.00 98.62 203 PHE A N 1
ATOM 1593 C CA . PHE A 1 203 ? 1.630 -4.222 0.437 1.00 98.62 203 PHE A CA 1
ATOM 1594 C C . PHE A 1 203 ? 0.946 -4.279 -0.925 1.00 98.62 203 PHE A C 1
ATOM 1596 O O . PHE A 1 203 ? 1.491 -4.853 -1.868 1.00 98.62 203 PHE A O 1
ATOM 1603 N N . THR A 1 204 ? -0.261 -3.727 -1.016 1.00 97.69 204 THR A N 1
ATOM 1604 C CA . THR A 1 204 ? -1.141 -3.905 -2.177 1.00 97.69 204 THR A CA 1
ATOM 1605 C C . THR A 1 204 ? -2.026 -2.685 -2.419 1.00 97.69 204 THR A C 1
ATOM 1607 O O . THR A 1 204 ? -2.031 -1.742 -1.626 1.00 97.69 204 THR A O 1
ATOM 1610 N N . SER A 1 205 ? -2.772 -2.680 -3.523 1.00 95.06 205 SER A N 1
ATOM 1611 C CA . SER A 1 205 ? -3.786 -1.657 -3.762 1.00 95.06 205 SER A CA 1
ATOM 1612 C C . SER A 1 205 ? -4.906 -1.744 -2.718 1.00 95.06 205 SER A C 1
ATOM 1614 O O . SER A 1 205 ? -5.191 -2.816 -2.172 1.00 95.06 205 SER A O 1
ATOM 1616 N N . TYR A 1 206 ? -5.563 -0.625 -2.415 1.00 92.81 206 TYR A N 1
ATOM 1617 C CA . TYR A 1 206 ? -6.658 -0.619 -1.442 1.00 92.81 206 TYR A CA 1
ATOM 1618 C C . TYR A 1 206 ? -7.794 -1.580 -1.843 1.00 92.81 206 TYR A C 1
ATOM 1620 O O . TYR A 1 206 ? -8.358 -2.250 -0.979 1.00 92.81 206 TYR A O 1
ATOM 1628 N N . GLU A 1 207 ? -8.059 -1.770 -3.141 1.00 91.12 207 GLU A N 1
ATOM 1629 C CA . GLU A 1 207 ? -9.070 -2.713 -3.631 1.00 91.12 207 GLU A CA 1
ATOM 1630 C C . GLU A 1 207 ? -8.757 -4.167 -3.257 1.00 91.12 207 GLU A C 1
ATOM 1632 O O . GLU A 1 207 ? -9.660 -4.929 -2.912 1.00 91.12 207 GLU A O 1
ATOM 1637 N N . GLN A 1 208 ? -7.485 -4.571 -3.272 1.00 93.94 208 GLN A N 1
ATOM 1638 C CA . GLN A 1 208 ? -7.089 -5.929 -2.883 1.00 93.94 208 GLN A CA 1
ATOM 1639 C C . GLN A 1 208 ? -7.165 -6.158 -1.369 1.00 93.94 208 GLN A C 1
ATOM 1641 O O . GLN A 1 208 ? -7.315 -7.301 -0.926 1.00 93.94 208 GLN A O 1
ATOM 1646 N N . ALA A 1 209 ? -7.108 -5.086 -0.578 1.00 95.81 209 ALA A N 1
ATOM 1647 C CA . ALA A 1 209 ? -7.200 -5.125 0.877 1.00 95.81 209 ALA A CA 1
ATOM 1648 C C . ALA A 1 209 ? -8.649 -5.155 1.412 1.00 95.81 209 ALA A C 1
ATOM 1650 O O . ALA A 1 209 ? -8.851 -5.301 2.620 1.00 95.81 209 ALA A O 1
ATOM 1651 N N . LEU A 1 210 ? -9.662 -5.061 0.541 1.00 93.38 210 LEU A N 1
ATOM 1652 C CA . LEU A 1 210 ? -11.076 -5.094 0.930 1.00 93.38 210 LEU A CA 1
ATOM 1653 C C . LEU A 1 210 ? -11.456 -6.422 1.606 1.00 93.38 210 LEU A C 1
ATOM 1655 O O . LEU A 1 210 ? -11.488 -7.466 0.969 1.00 93.38 210 LEU A O 1
ATOM 1659 N N . PHE A 1 211 ? -11.807 -6.400 2.886 1.00 91.25 211 PHE A N 1
ATOM 1660 C CA . PHE A 1 211 ? -11.975 -7.598 3.714 1.00 91.25 211 PHE A CA 1
ATOM 1661 C C . PHE A 1 211 ? -13.216 -8.443 3.392 1.00 91.25 211 PHE A C 1
ATOM 1663 O O . PHE A 1 211 ? -13.161 -9.666 3.500 1.00 91.25 211 PHE A O 1
ATOM 1670 N N . ARG A 1 212 ? -14.347 -7.816 3.045 1.00 86.50 212 ARG A N 1
ATOM 1671 C CA . ARG A 1 212 ? -15.638 -8.508 2.828 1.00 86.50 212 ARG A CA 1
ATOM 1672 C C . ARG A 1 212 ? -16.324 -8.120 1.525 1.00 86.50 212 ARG A C 1
ATOM 1674 O O . ARG A 1 212 ? -17.545 -8.218 1.413 1.00 86.50 212 ARG A O 1
ATOM 1681 N N . PHE A 1 213 ? -15.555 -7.633 0.557 1.00 83.25 213 PHE A N 1
ATOM 1682 C CA . PHE A 1 213 ? -16.104 -7.163 -0.706 1.00 83.25 213 PHE A CA 1
ATOM 1683 C C . PHE A 1 213 ? -15.433 -7.816 -1.892 1.00 83.25 213 PHE A C 1
ATOM 1685 O O . PHE A 1 213 ? -14.212 -7.925 -1.963 1.00 83.25 213 PHE A O 1
ATOM 1692 N N . GLY A 1 214 ? -16.271 -8.161 -2.863 1.00 83.19 214 GLY A N 1
ATOM 1693 C CA . GLY A 1 214 ? -15.803 -8.469 -4.195 1.00 83.19 214 GLY A CA 1
ATOM 1694 C C . GLY A 1 214 ? -14.944 -9.719 -4.293 1.00 83.19 214 GLY A C 1
ATOM 1695 O O . GLY A 1 214 ? -15.071 -10.653 -3.507 1.00 83.19 214 GLY A O 1
ATOM 1696 N N . GLN A 1 215 ? -14.068 -9.727 -5.289 1.00 87.62 215 GLN A N 1
ATOM 1697 C CA . GLN A 1 215 ? -13.061 -10.771 -5.492 1.00 87.62 215 GLN A CA 1
ATOM 1698 C C . GLN A 1 215 ? -11.673 -10.304 -5.036 1.00 87.62 215 GLN A C 1
ATOM 1700 O O . GLN A 1 215 ? -10.675 -10.718 -5.607 1.00 87.62 215 GLN A O 1
ATOM 1705 N N . SER A 1 216 ? -11.591 -9.410 -4.046 1.00 92.25 216 SER A N 1
ATOM 1706 C CA . SER A 1 216 ? -10.306 -8.944 -3.518 1.00 92.25 216 SER A CA 1
ATOM 1707 C C . SER A 1 216 ? -9.505 -10.091 -2.892 1.00 92.25 216 SER A C 1
ATOM 1709 O O . SER A 1 216 ? -10.068 -11.065 -2.379 1.00 92.25 216 SER A O 1
ATOM 1711 N N . THR A 1 217 ? -8.180 -9.942 -2.861 1.00 95.25 217 THR A N 1
ATOM 1712 C CA . THR A 1 217 ? -7.281 -10.887 -2.180 1.00 95.25 217 THR A CA 1
ATOM 1713 C C . THR A 1 217 ? -7.714 -11.134 -0.731 1.00 95.25 217 THR A C 1
ATOM 1715 O O . THR A 1 217 ? -7.846 -12.283 -0.303 1.00 95.25 217 THR A O 1
ATOM 1718 N N . ALA A 1 218 ? -7.999 -10.068 0.023 1.00 96.75 218 ALA A N 1
ATOM 1719 C CA . ALA A 1 218 ? -8.430 -10.188 1.409 1.00 96.75 218 ALA A CA 1
ATOM 1720 C C . ALA A 1 218 ? -9.774 -10.925 1.551 1.00 96.75 218 ALA A C 1
ATOM 1722 O O . ALA A 1 218 ? -9.894 -11.808 2.398 1.00 96.75 218 ALA A O 1
ATOM 1723 N N . ASN A 1 219 ? -10.778 -10.641 0.717 1.00 95.56 219 ASN A N 1
ATOM 1724 C CA . ASN A 1 219 ? -12.060 -11.342 0.809 1.00 95.56 219 ASN A CA 1
ATOM 1725 C C . ASN A 1 219 ? -11.927 -12.833 0.469 1.00 95.56 219 ASN A C 1
ATOM 1727 O O . ASN A 1 219 ? -12.519 -13.677 1.143 1.00 95.56 219 ASN A O 1
ATOM 1731 N N . LEU A 1 220 ? -11.100 -13.175 -0.522 1.00 95.94 220 LEU A N 1
ATOM 1732 C CA . LEU A 1 220 ? -10.821 -14.567 -0.877 1.00 95.94 220 LEU A CA 1
ATOM 1733 C C . LEU A 1 220 ? -10.163 -15.328 0.282 1.00 95.94 220 LEU A C 1
ATOM 1735 O O . LEU A 1 220 ? -10.631 -16.406 0.644 1.00 95.94 220 LEU A O 1
ATOM 1739 N N . LEU A 1 221 ? -9.141 -14.750 0.921 1.00 97.25 221 LEU A N 1
ATOM 1740 C CA . LEU A 1 221 ? -8.498 -15.337 2.104 1.00 97.25 221 LEU A CA 1
ATOM 1741 C C . LEU A 1 221 ? -9.475 -15.478 3.281 1.00 97.25 221 LEU A C 1
ATOM 1743 O O . LEU A 1 221 ? -9.507 -16.509 3.957 1.00 97.25 221 LEU A O 1
ATOM 1747 N N . SER A 1 222 ? -10.317 -14.465 3.503 1.00 96.75 222 SER A N 1
ATOM 1748 C CA . SER A 1 222 ? -11.381 -14.496 4.510 1.00 96.75 222 SER A CA 1
ATOM 1749 C C . SER A 1 222 ? -12.337 -15.672 4.279 1.00 96.75 222 SER A C 1
ATOM 1751 O O . SER A 1 222 ? -12.571 -16.464 5.195 1.00 96.75 222 SER A O 1
ATOM 1753 N N . GLY A 1 223 ? -12.805 -15.850 3.037 1.00 96.44 223 GLY A N 1
ATOM 1754 C CA . GLY A 1 223 ? -13.683 -16.949 2.621 1.00 96.44 223 GLY A CA 1
ATOM 1755 C C . GLY A 1 223 ? -13.060 -18.343 2.759 1.00 96.44 223 GLY A C 1
ATOM 1756 O O . GLY A 1 223 ? -13.785 -19.323 2.907 1.00 96.44 223 GLY A O 1
ATOM 1757 N N . ARG A 1 224 ? -11.725 -18.434 2.795 1.00 96.50 224 ARG A N 1
ATOM 1758 C CA . ARG A 1 224 ? -10.963 -19.667 3.073 1.00 96.50 224 ARG A CA 1
ATOM 1759 C C . ARG A 1 224 ? -10.713 -19.906 4.566 1.00 96.50 224 ARG A C 1
ATOM 1761 O O . ARG A 1 224 ? -9.903 -20.749 4.937 1.00 96.50 224 ARG A O 1
ATOM 1768 N N . GLY A 1 225 ? -11.382 -19.154 5.440 1.00 96.62 225 GLY A N 1
ATOM 1769 C CA . GLY A 1 225 ? -11.274 -19.303 6.891 1.00 96.62 225 GLY A CA 1
ATOM 1770 C C . GLY A 1 225 ? -10.065 -18.599 7.513 1.00 96.62 225 GLY A C 1
ATOM 1771 O O . GLY A 1 225 ? -9.768 -18.835 8.683 1.00 96.62 225 GLY A O 1
ATOM 1772 N N . ARG A 1 226 ? -9.370 -17.711 6.786 1.00 96.88 226 ARG A N 1
ATOM 1773 C CA . ARG A 1 226 ? -8.195 -16.980 7.309 1.00 96.88 226 ARG A CA 1
ATOM 1774 C C . ARG A 1 226 ? -8.534 -15.681 8.035 1.00 96.88 226 ARG A C 1
ATOM 1776 O O . ARG A 1 226 ? -7.637 -15.035 8.564 1.00 96.88 226 ARG A O 1
ATOM 1783 N N . ALA A 1 227 ? -9.815 -15.320 8.119 1.00 96.44 227 ALA A N 1
ATOM 1784 C CA . ALA A 1 227 ? -10.288 -14.059 8.692 1.00 96.44 227 ALA A CA 1
ATOM 1785 C C . ALA A 1 227 ? -9.724 -13.733 10.088 1.00 96.44 227 ALA A C 1
ATOM 1787 O O . ALA A 1 227 ? -9.380 -12.587 10.353 1.00 96.44 227 ALA A O 1
ATOM 1788 N N . ALA A 1 228 ? -9.609 -14.724 10.978 1.00 96.88 228 ALA A N 1
ATOM 1789 C CA . ALA A 1 228 ? -9.097 -14.521 12.338 1.00 96.88 228 ALA A CA 1
ATOM 1790 C C . ALA A 1 228 ? -7.561 -14.404 12.413 1.00 96.88 228 ALA A C 1
ATOM 1792 O O . ALA A 1 228 ? -7.024 -13.946 13.419 1.00 96.88 228 ALA A O 1
ATOM 1793 N N . SER A 1 229 ? -6.855 -14.823 11.362 1.00 97.12 229 SER A N 1
ATOM 1794 C CA . SER A 1 229 ? -5.389 -14.867 11.288 1.00 97.12 229 SER A CA 1
ATOM 1795 C C . SER A 1 229 ? -4.807 -13.763 10.408 1.00 97.12 229 SER A C 1
ATOM 1797 O O . SER A 1 229 ? -3.613 -13.783 10.108 1.00 97.12 229 SER A O 1
ATOM 1799 N N . MET A 1 230 ? -5.630 -12.799 9.996 1.00 97.56 230 MET A N 1
ATOM 1800 C CA . MET A 1 230 ? -5.184 -11.655 9.218 1.00 97.56 230 MET A CA 1
ATOM 1801 C C . MET A 1 230 ? -5.813 -10.347 9.693 1.00 97.56 230 MET A C 1
ATOM 1803 O O . MET A 1 230 ? -6.859 -10.344 10.346 1.00 97.56 230 MET A O 1
ATOM 1807 N N . PHE A 1 231 ? -5.172 -9.235 9.342 1.00 98.50 231 PHE A N 1
ATOM 1808 C CA . PHE A 1 231 ? -5.684 -7.893 9.595 1.00 98.50 231 PHE A CA 1
ATOM 1809 C C . PHE A 1 231 ? -5.549 -7.016 8.354 1.00 98.50 231 PHE A C 1
ATOM 1811 O O . PHE A 1 231 ? -4.447 -6.860 7.826 1.00 98.50 231 PHE A O 1
ATOM 1818 N N . THR A 1 232 ? -6.653 -6.431 7.893 1.00 98.50 232 THR A N 1
ATOM 1819 C CA . THR A 1 232 ? -6.646 -5.514 6.749 1.00 98.50 232 THR A CA 1
ATOM 1820 C C . THR A 1 232 ? -6.616 -4.056 7.193 1.00 98.50 232 THR A C 1
ATOM 1822 O O . THR A 1 232 ? -7.395 -3.606 8.039 1.00 98.50 232 THR A O 1
ATOM 1825 N N . LEU A 1 233 ? -5.698 -3.312 6.592 1.00 97.94 233 LEU A N 1
ATOM 1826 C CA . LEU A 1 233 ? -5.473 -1.891 6.787 1.00 97.94 233 LEU A CA 1
ATOM 1827 C C . LEU A 1 233 ? -5.667 -1.164 5.466 1.00 97.94 233 LEU A C 1
ATOM 1829 O O . LEU A 1 233 ? -5.337 -1.698 4.409 1.00 97.94 233 LEU A O 1
ATOM 1833 N N . VAL A 1 234 ? -6.116 0.083 5.544 1.00 97.12 234 VAL A N 1
ATOM 1834 C CA . VAL A 1 234 ? -6.090 1.006 4.411 1.00 97.12 234 VAL A CA 1
ATOM 1835 C C . VAL A 1 234 ? -5.356 2.282 4.808 1.00 97.12 234 VAL A C 1
ATOM 1837 O O . VAL A 1 234 ? -5.630 2.864 5.862 1.00 97.12 234 VAL A O 1
ATOM 1840 N N . LEU A 1 235 ? -4.390 2.698 3.994 1.00 97.06 235 LEU A N 1
ATOM 1841 C CA . LEU A 1 235 ? -3.881 4.065 4.029 1.00 97.06 235 LEU A CA 1
ATOM 1842 C C . LEU A 1 235 ? -4.972 4.991 3.490 1.00 97.06 235 LEU A C 1
ATOM 1844 O O . LEU A 1 235 ? -5.690 4.595 2.577 1.00 97.06 235 LEU A O 1
ATOM 1848 N N . ASN A 1 236 ? -5.120 6.192 4.054 1.00 91.75 236 ASN A N 1
ATOM 1849 C CA . ASN A 1 236 ? -6.154 7.133 3.622 1.00 91.75 236 ASN A CA 1
ATOM 1850 C C . ASN A 1 236 ? -6.215 7.230 2.098 1.00 91.75 236 ASN A C 1
ATOM 1852 O O . ASN A 1 236 ? -5.190 7.304 1.425 1.00 91.75 236 ASN A O 1
ATOM 1856 N N . ASP A 1 237 ? -7.417 7.246 1.552 1.00 86.88 237 ASP A N 1
ATOM 1857 C CA . ASP A 1 237 ? -7.615 7.252 0.113 1.00 86.88 237 ASP A CA 1
ATOM 1858 C C . ASP A 1 237 ? -8.735 8.226 -0.262 1.00 86.88 237 ASP A C 1
ATOM 1860 O O . ASP A 1 237 ? -9.336 8.867 0.601 1.00 86.88 237 ASP A O 1
ATOM 1864 N N . VAL A 1 238 ? -8.985 8.384 -1.556 1.00 87.25 238 VAL A N 1
ATOM 1865 C CA . VAL A 1 238 ? -10.157 9.075 -2.084 1.00 87.25 238 VAL A CA 1
ATOM 1866 C C . VAL A 1 238 ? -10.849 8.189 -3.099 1.00 87.25 238 VAL A C 1
ATOM 1868 O O . VAL A 1 238 ? -10.214 7.492 -3.885 1.00 87.25 238 VAL A O 1
ATOM 1871 N N . ASP A 1 239 ? -12.169 8.275 -3.122 1.00 83.19 239 ASP A N 1
ATOM 1872 C CA . ASP A 1 239 ? -12.955 7.664 -4.177 1.00 83.19 239 ASP A CA 1
ATOM 1873 C C . ASP A 1 239 ? -12.672 8.394 -5.499 1.00 83.19 239 ASP A C 1
ATOM 1875 O O . ASP A 1 239 ? -12.730 9.628 -5.570 1.00 83.19 239 ASP A O 1
ATOM 1879 N N . ARG A 1 240 ? -12.325 7.643 -6.546 1.00 83.56 240 ARG A N 1
ATOM 1880 C CA . ARG A 1 240 ? -11.990 8.177 -7.870 1.00 83.56 240 ARG A CA 1
ATOM 1881 C C . ARG A 1 240 ? -12.931 7.574 -8.900 1.00 83.56 240 ARG A C 1
ATOM 1883 O O . ARG A 1 240 ? -12.941 6.370 -9.114 1.00 83.56 240 ARG A O 1
ATOM 1890 N N . ASP A 1 241 ? -13.666 8.434 -9.597 1.00 79.94 241 ASP A N 1
ATOM 1891 C CA . ASP A 1 241 ? -14.435 8.057 -10.781 1.00 79.94 241 ASP A CA 1
ATOM 1892 C C . ASP A 1 241 ? -13.554 8.298 -12.017 1.00 79.94 241 ASP A C 1
ATOM 1894 O O . ASP A 1 241 ? -13.405 9.456 -12.437 1.00 79.94 241 ASP A O 1
ATOM 1898 N N . PRO A 1 242 ? -12.955 7.245 -12.609 1.00 71.50 242 PRO A N 1
ATOM 1899 C CA . PRO A 1 242 ? -12.057 7.398 -13.748 1.00 71.50 242 PRO A CA 1
ATOM 1900 C C . 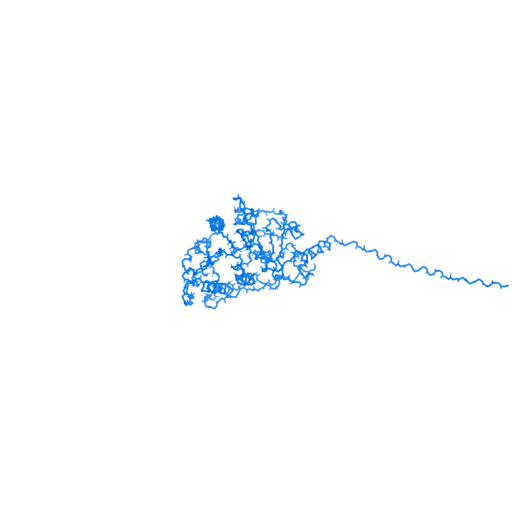PRO A 1 242 ? -12.777 7.946 -14.985 1.00 71.50 242 PRO A C 1
ATOM 1902 O O . PRO A 1 242 ? -12.148 8.611 -15.806 1.00 71.50 242 PRO A O 1
ATOM 1905 N N . LYS A 1 243 ? -14.097 7.733 -15.120 1.00 76.00 243 LYS A N 1
ATOM 1906 C CA . LYS A 1 243 ? -14.867 8.217 -16.278 1.00 76.00 243 LYS A CA 1
ATOM 1907 C C . LYS A 1 243 ? -15.092 9.716 -16.206 1.00 76.00 243 LYS A C 1
ATOM 1909 O O . LYS A 1 243 ? -14.923 10.411 -17.201 1.00 76.00 243 LYS A O 1
ATOM 1914 N N . SER A 1 244 ? -15.478 10.217 -15.035 1.00 77.56 244 SER A N 1
ATOM 1915 C CA . SER A 1 244 ? -15.716 11.650 -14.853 1.00 77.56 244 SER A CA 1
ATOM 1916 C C . SER A 1 244 ? -14.474 12.418 -14.403 1.00 77.56 244 SER A C 1
ATOM 1918 O O . SER A 1 244 ? -14.575 13.616 -14.148 1.00 77.56 244 SER A O 1
ATOM 1920 N N . LYS A 1 245 ? -13.345 11.728 -14.186 1.00 78.88 245 LYS A N 1
ATOM 1921 C CA . LYS A 1 245 ? -12.154 12.241 -13.495 1.00 78.88 245 LYS A CA 1
ATOM 1922 C C . LYS A 1 245 ? -12.491 12.939 -12.160 1.00 78.88 245 LYS A C 1
ATOM 1924 O O . LYS A 1 245 ? -11.801 13.871 -11.752 1.00 78.88 245 LYS A O 1
ATOM 1929 N N . ARG A 1 246 ? -13.569 12.518 -11.478 1.00 82.00 246 ARG A N 1
ATOM 1930 C CA . ARG A 1 246 ? -13.983 13.129 -10.201 1.00 82.00 246 ARG A CA 1
ATOM 1931 C C . ARG A 1 246 ? -13.282 12.424 -9.058 1.00 82.00 246 ARG A C 1
ATOM 1933 O O . ARG A 1 246 ? -13.108 11.210 -9.095 1.00 82.00 246 ARG A O 1
ATOM 1940 N N . LYS A 1 247 ? -12.944 13.201 -8.037 1.00 85.19 247 LYS A N 1
ATOM 1941 C CA . LYS A 1 247 ? -12.444 12.700 -6.765 1.00 85.19 247 LYS A CA 1
ATOM 1942 C C . LYS A 1 247 ? -13.421 13.075 -5.671 1.00 85.19 247 LYS A C 1
ATOM 1944 O O . LYS A 1 247 ? -13.870 14.221 -5.618 1.00 85.19 247 LYS A O 1
ATOM 1949 N N . THR A 1 248 ? -13.733 12.134 -4.801 1.00 84.75 248 THR A N 1
ATOM 1950 C CA . THR A 1 248 ? -14.613 12.358 -3.662 1.00 84.75 248 THR A CA 1
ATOM 1951 C C . THR A 1 248 ? -13.909 11.851 -2.409 1.00 84.75 248 THR A C 1
ATOM 1953 O O . THR A 1 248 ? -13.402 10.731 -2.407 1.00 84.75 248 THR A O 1
ATOM 1956 N N . PRO A 1 249 ? -13.813 12.665 -1.347 1.00 86.62 249 PRO A N 1
ATOM 1957 C CA . PRO A 1 249 ? -13.229 12.188 -0.105 1.00 86.62 249 PRO A CA 1
ATOM 1958 C C . PRO A 1 249 ? -14.061 11.038 0.473 1.00 86.62 249 PRO A C 1
ATOM 1960 O O . PRO A 1 249 ? -15.289 11.007 0.332 1.00 86.62 249 PRO A O 1
ATOM 1963 N N . LEU A 1 250 ? -13.388 10.089 1.126 1.00 86.56 250 LEU A N 1
ATOM 1964 C CA . LEU A 1 250 ? -14.047 8.924 1.712 1.00 86.56 250 LEU A CA 1
ATOM 1965 C C . LEU A 1 250 ? -15.095 9.349 2.741 1.00 86.56 250 LEU A C 1
ATOM 1967 O O . LEU A 1 250 ? -14.895 10.281 3.525 1.00 86.56 250 LEU A O 1
ATOM 1971 N N . CYS A 1 251 ? -16.209 8.619 2.751 1.00 88.69 251 CYS A N 1
ATOM 1972 C CA . CYS A 1 251 ? -17.323 8.833 3.675 1.00 88.69 251 CYS A CA 1
ATOM 1973 C C . CYS A 1 251 ? -17.800 10.300 3.682 1.00 88.69 251 CYS A C 1
ATOM 1975 O O . CYS A 1 251 ? -17.978 10.894 4.748 1.00 88.69 251 CYS A O 1
ATOM 1977 N N . GLU A 1 252 ? -17.915 10.906 2.496 1.00 87.06 252 GLU A N 1
ATOM 1978 C CA . GLU A 1 252 ? -18.348 12.301 2.317 1.00 87.06 252 GLU A CA 1
ATOM 1979 C C . GLU A 1 252 ? -17.443 13.316 3.064 1.00 87.06 252 GLU A C 1
ATOM 1981 O O . GLU A 1 252 ? -17.880 14.395 3.455 1.00 87.06 252 GLU A O 1
ATOM 1986 N N . GLY A 1 253 ? -16.163 12.979 3.290 1.00 89.06 253 GLY A N 1
ATOM 1987 C CA . GLY A 1 253 ? -15.185 13.854 3.953 1.00 89.06 253 GLY A CA 1
ATOM 1988 C C . GLY A 1 253 ? -15.285 13.909 5.479 1.00 89.06 253 GLY A C 1
ATOM 1989 O O . GLY A 1 253 ? -14.612 14.730 6.114 1.00 89.06 253 GLY A O 1
ATOM 1990 N N . ALA A 1 254 ? -16.085 13.035 6.099 1.00 92.00 254 ALA A N 1
ATOM 1991 C CA . ALA A 1 254 ? -16.204 12.967 7.556 1.00 92.00 254 ALA A CA 1
ATOM 1992 C C . ALA A 1 254 ? -14.859 12.655 8.240 1.00 92.00 254 ALA A C 1
ATOM 1994 O O . ALA A 1 254 ? -14.558 13.208 9.299 1.00 92.00 254 ALA A O 1
ATOM 1995 N N . ILE A 1 255 ? -14.032 11.809 7.616 1.00 92.12 255 ILE A N 1
ATOM 1996 C CA . ILE A 1 255 ? -12.715 11.416 8.135 1.00 92.12 255 ILE A CA 1
ATOM 1997 C C . ILE A 1 255 ? -11.761 12.615 8.138 1.00 92.12 255 ILE A C 1
ATOM 1999 O O . ILE A 1 255 ? -11.230 12.978 9.191 1.00 92.12 255 ILE A O 1
ATOM 2003 N N . ASP A 1 256 ? -11.608 13.276 6.988 1.00 90.81 256 ASP A N 1
ATOM 2004 C CA . ASP A 1 256 ? -10.750 14.456 6.833 1.00 90.81 256 ASP A CA 1
ATOM 2005 C C . ASP A 1 256 ? -11.160 15.583 7.788 1.00 90.81 256 ASP A C 1
ATOM 2007 O O . ASP A 1 256 ? -10.317 16.265 8.375 1.00 90.81 256 ASP A O 1
ATOM 2011 N N . SER A 1 257 ? -12.469 15.767 7.973 1.00 91.50 257 SER A N 1
ATOM 2012 C CA . SER A 1 257 ? -13.030 16.771 8.878 1.00 91.50 257 SER A CA 1
ATOM 2013 C C . SER A 1 257 ? -12.692 16.474 10.341 1.00 91.50 257 SER A C 1
ATOM 2015 O O . SER A 1 257 ? -12.215 17.362 11.053 1.00 91.50 257 SER A O 1
ATOM 2017 N N . ALA A 1 258 ? -12.851 15.222 10.782 1.00 92.75 258 ALA A N 1
ATOM 2018 C CA . ALA A 1 258 ? -12.533 14.816 12.151 1.00 92.75 258 ALA A CA 1
ATOM 2019 C C . ALA A 1 258 ? -11.042 14.984 12.468 1.00 92.75 258 ALA A C 1
ATOM 2021 O O . ALA A 1 258 ? -10.681 15.449 13.554 1.00 92.75 258 ALA A O 1
ATOM 2022 N N . LEU A 1 259 ? -10.175 14.653 11.509 1.00 89.50 259 LEU A N 1
ATOM 2023 C CA . LEU A 1 259 ? -8.728 14.816 11.635 1.00 89.50 259 LEU A CA 1
ATOM 2024 C C . LEU A 1 259 ? -8.297 16.277 11.587 1.00 89.50 259 LEU A C 1
ATOM 2026 O O . LEU A 1 259 ? -7.403 16.663 12.337 1.00 89.50 259 LEU A O 1
ATOM 2030 N N . ARG A 1 260 ? -8.954 17.122 10.785 1.00 88.88 260 ARG A N 1
ATOM 2031 C CA . ARG A 1 260 ? -8.723 18.574 10.790 1.00 88.88 260 ARG A CA 1
ATOM 2032 C C . ARG A 1 260 ? -9.001 19.175 12.165 1.00 88.88 260 ARG A C 1
ATOM 2034 O O . ARG A 1 260 ? -8.174 19.931 12.671 1.00 88.88 260 ARG A O 1
ATOM 2041 N N . LEU A 1 261 ? -10.109 18.782 12.794 1.00 89.69 261 LEU A N 1
ATOM 2042 C CA . LEU A 1 261 ? -10.433 19.168 14.172 1.00 89.69 261 LEU A CA 1
ATOM 2043 C C . LEU A 1 261 ? -9.445 18.571 15.186 1.00 89.69 261 LEU A C 1
ATOM 2045 O O . LEU A 1 261 ? -9.135 19.199 16.196 1.00 89.69 261 LEU A O 1
ATOM 2049 N N . HIS A 1 262 ? -8.864 17.409 14.881 1.00 90.31 262 HIS A N 1
ATOM 2050 C CA . HIS A 1 262 ? -7.765 16.800 15.633 1.00 90.31 262 HIS A CA 1
ATOM 2051 C C . HIS A 1 262 ? -6.362 17.264 15.167 1.00 90.31 262 HIS A C 1
ATOM 2053 O O . HIS A 1 262 ? -5.399 16.490 15.134 1.00 90.31 262 HIS A O 1
ATOM 2059 N N . LYS A 1 263 ? -6.228 18.549 14.804 1.00 89.12 263 LYS A N 1
ATOM 2060 C CA . LYS A 1 263 ? -4.956 19.212 14.444 1.00 89.12 263 LYS A CA 1
ATOM 2061 C C . LYS A 1 263 ? -4.203 18.588 13.255 1.00 89.12 263 LYS A C 1
ATOM 2063 O O . LYS A 1 263 ? -2.987 18.726 13.175 1.00 89.12 263 LYS A O 1
ATOM 2068 N N . LYS A 1 264 ? -4.902 17.898 12.346 1.00 80.94 264 LYS A N 1
ATOM 2069 C CA . LYS A 1 264 ? -4.339 17.220 11.159 1.00 80.94 264 LYS A CA 1
ATOM 2070 C C . LYS A 1 264 ? -3.171 16.270 11.473 1.00 80.94 264 LYS A C 1
ATOM 2072 O O . LYS A 1 264 ? -2.267 16.102 10.662 1.00 80.94 264 LYS A O 1
ATOM 2077 N N . THR A 1 265 ? -3.157 15.670 12.658 1.00 89.19 265 THR A N 1
ATOM 2078 C CA . THR A 1 265 ? -2.059 14.773 13.035 1.00 89.19 265 THR A CA 1
ATOM 2079 C C . THR A 1 265 ? -2.228 13.399 12.372 1.00 89.19 265 THR A C 1
ATOM 2081 O O . THR A 1 265 ? -3.346 12.881 12.373 1.00 89.19 265 THR A O 1
ATOM 2084 N N . PRO A 1 266 ? -1.160 12.791 11.815 1.00 95.69 266 PRO A N 1
ATOM 2085 C CA . PRO A 1 266 ? -1.218 11.430 11.288 1.00 95.69 266 PRO A CA 1
ATOM 2086 C C . PRO A 1 266 ? -1.649 10.434 12.372 1.00 95.69 266 PRO A C 1
ATOM 2088 O O . PRO A 1 266 ? -1.182 10.524 13.516 1.00 95.69 266 PRO A O 1
ATOM 2091 N N . ARG A 1 267 ? -2.543 9.495 12.041 1.00 97.31 267 ARG A N 1
ATOM 2092 C CA . ARG A 1 267 ? -3.104 8.530 13.002 1.00 97.31 267 ARG A CA 1
ATOM 2093 C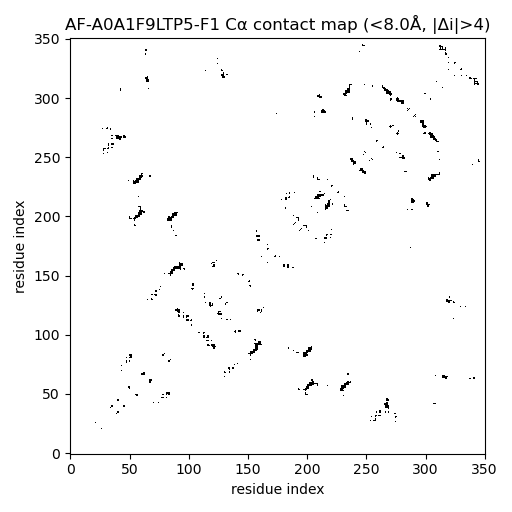 C . ARG A 1 267 ? -3.399 7.169 12.384 1.00 97.31 267 ARG A C 1
ATOM 2095 O O . ARG A 1 267 ? -4.012 7.099 11.327 1.00 97.31 267 ARG A O 1
ATOM 2102 N N . GLY A 1 268 ? -3.050 6.101 13.095 1.00 98.12 268 GLY A N 1
ATOM 2103 C CA . GLY A 1 268 ? -3.583 4.754 12.887 1.00 98.12 268 GLY A CA 1
ATOM 2104 C C . GLY A 1 268 ? -4.663 4.416 13.919 1.00 98.12 268 GLY A C 1
ATOM 2105 O O . GLY A 1 268 ? -4.525 4.794 15.084 1.00 98.12 268 GLY A O 1
ATOM 2106 N N . PHE A 1 269 ? -5.749 3.751 13.519 1.00 98.12 269 PHE A N 1
ATOM 2107 C CA . PHE A 1 269 ? -6.830 3.358 14.432 1.00 98.12 269 PHE A CA 1
ATOM 2108 C C . PHE A 1 269 ? -7.690 2.201 13.902 1.00 98.12 269 PHE A C 1
ATOM 2110 O O . PHE A 1 269 ? -7.825 1.994 12.695 1.00 98.12 269 PHE A O 1
ATOM 2117 N N . ASP A 1 270 ? -8.309 1.460 14.827 1.00 98.25 270 ASP A N 1
ATOM 2118 C CA . ASP A 1 270 ? -9.198 0.339 14.508 1.00 98.25 270 ASP A CA 1
ATOM 2119 C C . ASP A 1 270 ? -10.580 0.827 14.039 1.00 98.25 270 ASP A C 1
ATOM 2121 O O . ASP A 1 270 ? -11.140 1.817 14.524 1.00 98.25 270 ASP A O 1
ATOM 2125 N N . LEU A 1 271 ? -11.162 0.107 13.082 1.00 97.38 271 LEU A N 1
ATOM 2126 C CA . LEU A 1 271 ? -12.500 0.391 12.563 1.00 97.38 271 LEU A CA 1
ATOM 2127 C C . LEU A 1 271 ? -13.574 -0.404 13.300 1.00 97.38 271 LEU A C 1
ATOM 2129 O O . LEU A 1 271 ? -14.681 0.091 13.496 1.00 97.38 271 LEU A O 1
ATOM 2133 N N . GLU A 1 272 ? -13.262 -1.613 13.761 1.00 95.75 272 GLU A N 1
ATOM 2134 C CA . GLU A 1 272 ? -14.227 -2.418 14.502 1.00 95.75 272 GLU A CA 1
ATOM 2135 C C . GLU A 1 272 ? -14.695 -1.683 15.771 1.00 95.75 272 GLU A C 1
ATOM 2137 O O . GLU A 1 272 ? -13.894 -1.251 16.600 1.00 95.75 272 GLU A O 1
ATOM 2142 N N . LYS A 1 273 ? -16.021 -1.547 15.921 1.00 94.88 273 LYS A N 1
ATOM 2143 C CA . LYS A 1 273 ? -16.697 -0.888 17.059 1.00 94.88 273 LYS A CA 1
ATOM 2144 C C . LYS A 1 273 ? -16.402 0.611 17.209 1.00 94.88 273 LYS A C 1
ATOM 2146 O O . LYS A 1 273 ? -17.013 1.235 18.083 1.00 94.88 273 LYS A O 1
ATOM 2151 N N . SER A 1 274 ? -15.578 1.212 16.353 1.00 96.94 274 SER A N 1
ATOM 2152 C CA . SER A 1 274 ? -15.282 2.645 16.380 1.00 96.94 274 SER A CA 1
ATOM 2153 C C . SER A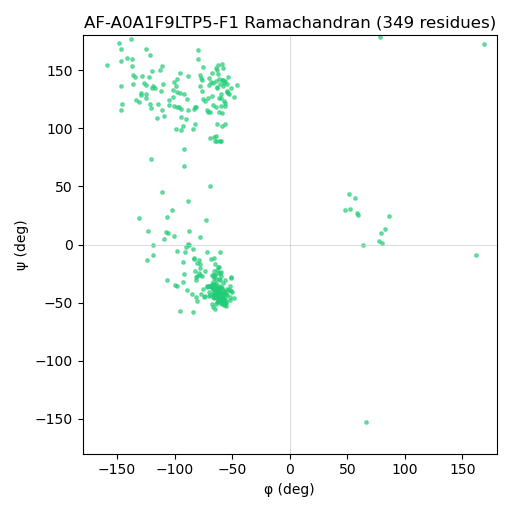 1 274 ? -16.393 3.475 15.719 1.00 96.94 274 SER A C 1
ATOM 2155 O O . SER A 1 274 ? -17.191 2.943 14.940 1.00 96.94 274 SER A O 1
ATOM 2157 N N . PRO A 1 275 ? -16.500 4.785 16.017 1.00 96.88 275 PRO A N 1
ATOM 2158 C CA . PRO A 1 275 ? -17.415 5.663 15.291 1.00 96.88 275 PRO A CA 1
ATOM 2159 C C . PRO A 1 275 ? -17.030 5.795 13.808 1.00 96.88 275 PRO A C 1
ATOM 2161 O O . PRO A 1 275 ? -17.921 5.911 12.974 1.00 96.88 275 PRO A O 1
ATOM 2164 N N . PHE A 1 276 ? -15.739 5.681 13.465 1.00 96.00 276 PHE A N 1
ATOM 2165 C CA . PHE A 1 276 ? -15.268 5.660 12.074 1.00 96.00 276 PHE A CA 1
ATOM 2166 C C . PHE A 1 276 ? -15.774 4.434 11.318 1.00 96.00 276 PHE A C 1
ATOM 2168 O O . PHE A 1 276 ? -16.258 4.552 10.197 1.00 96.00 276 PHE A O 1
ATOM 2175 N N . GLY A 1 277 ? -15.737 3.260 11.952 1.00 94.94 277 GLY A N 1
ATOM 2176 C CA . GLY A 1 277 ? -16.223 2.021 11.356 1.00 94.94 277 GLY A CA 1
ATOM 2177 C C . GLY A 1 277 ? -17.699 2.036 10.968 1.00 94.94 277 GLY A C 1
ATOM 2178 O O . GLY A 1 277 ? -18.099 1.278 10.087 1.00 94.94 277 GLY A O 1
ATOM 2179 N N . ARG A 1 278 ? -18.497 2.902 11.606 1.00 94.38 278 ARG A N 1
ATOM 2180 C CA . ARG A 1 278 ? -19.945 3.053 11.385 1.00 94.38 278 ARG A CA 1
ATOM 2181 C C . ARG A 1 278 ? -20.295 4.088 10.320 1.00 94.38 278 ARG A C 1
ATOM 2183 O O . ARG A 1 278 ? -21.475 4.220 10.001 1.00 94.38 278 ARG A O 1
ATOM 2190 N N . LEU A 1 279 ? -19.312 4.825 9.796 1.00 91.62 279 LEU A N 1
ATOM 2191 C CA . LEU A 1 279 ? -19.554 5.809 8.747 1.00 91.62 279 LEU A CA 1
ATOM 2192 C C . LEU A 1 279 ? -20.121 5.109 7.502 1.00 91.62 279 LEU A C 1
ATOM 2194 O O . LEU A 1 279 ? -19.529 4.126 7.045 1.00 91.62 279 LEU A O 1
ATOM 2198 N N . PRO A 1 280 ? -21.270 5.563 6.973 1.00 85.56 280 PRO A N 1
ATOM 2199 C CA . PRO A 1 280 ? -21.855 4.997 5.767 1.00 85.56 280 PRO A CA 1
ATOM 2200 C C . PRO A 1 280 ? -21.156 5.538 4.510 1.00 85.56 280 PRO A C 1
ATOM 2202 O O . PRO A 1 280 ? -20.459 6.549 4.557 1.00 85.56 280 PRO A O 1
ATOM 2205 N N . ARG A 1 281 ? -21.422 4.901 3.359 1.00 75.12 281 ARG A N 1
ATOM 2206 C CA . ARG A 1 281 ? -21.105 5.431 2.011 1.00 75.12 281 ARG A CA 1
ATOM 2207 C C . ARG A 1 281 ? -19.633 5.783 1.791 1.00 75.12 281 ARG A C 1
ATOM 2209 O O . ARG A 1 281 ? -19.307 6.777 1.152 1.00 75.12 281 ARG A O 1
ATOM 2216 N N . CYS A 1 282 ? -18.731 4.960 2.306 1.00 79.00 282 CYS A N 1
ATOM 2217 C CA . CYS A 1 282 ? -17.316 5.288 2.221 1.00 79.00 282 CYS A CA 1
ATOM 2218 C C . CYS A 1 282 ? -16.680 5.009 0.857 1.00 79.00 282 CYS A C 1
ATOM 2220 O O . CYS A 1 282 ? -15.704 5.669 0.537 1.00 79.00 282 CYS A O 1
ATOM 2222 N N . TYR A 1 283 ? -17.229 4.090 0.057 1.00 71.50 283 TYR A N 1
ATOM 2223 C CA . TYR A 1 283 ? -16.626 3.673 -1.210 1.00 71.50 283 TYR A CA 1
ATOM 2224 C C . TYR A 1 283 ? -17.650 3.572 -2.337 1.00 71.50 283 TYR A C 1
ATOM 2226 O O . TYR A 1 283 ? -18.719 2.980 -2.152 1.00 71.50 283 TYR A O 1
ATOM 2234 N N . ARG A 1 284 ? -17.268 4.043 -3.529 1.00 67.19 284 ARG A N 1
ATOM 2235 C CA . ARG A 1 284 ? -17.730 3.464 -4.791 1.00 67.19 284 ARG A CA 1
ATOM 2236 C C . ARG A 1 284 ? -16.681 2.458 -5.233 1.00 67.19 284 ARG A C 1
ATOM 2238 O O . ARG A 1 284 ? -15.564 2.814 -5.577 1.00 67.19 284 ARG A O 1
ATOM 2245 N N . LEU A 1 285 ? -17.027 1.182 -5.160 1.00 65.44 285 LEU A N 1
ATOM 2246 C CA . LEU A 1 285 ? -16.145 0.140 -5.665 1.00 65.44 285 LEU A CA 1
ATOM 2247 C C . LEU A 1 285 ? -16.225 0.114 -7.190 1.00 65.44 285 LEU A C 1
ATOM 2249 O O . LEU A 1 285 ? -17.313 0.274 -7.752 1.00 65.44 285 LEU A O 1
ATOM 2253 N N . ASP A 1 286 ? -15.088 -0.113 -7.850 1.00 65.62 286 ASP A N 1
ATOM 2254 C CA . ASP A 1 286 ? -15.094 -0.432 -9.274 1.00 65.62 286 ASP A CA 1
ATOM 2255 C C . ASP A 1 286 ? -16.035 -1.635 -9.488 1.00 65.62 286 ASP A C 1
ATOM 2257 O O . ASP A 1 286 ? -15.907 -2.646 -8.778 1.00 65.62 286 ASP A O 1
ATOM 2261 N N . PRO A 1 287 ? -16.980 -1.563 -10.443 1.00 63.06 287 PRO A N 1
ATOM 2262 C CA . PRO A 1 287 ? -17.848 -2.684 -10.784 1.00 63.06 287 PRO A CA 1
ATOM 2263 C C . PRO A 1 287 ? -17.100 -3.996 -11.055 1.00 63.06 287 PRO A C 1
ATOM 2265 O O . PRO A 1 287 ? -17.666 -5.067 -10.830 1.00 63.06 287 PRO A O 1
ATOM 2268 N N . ALA A 1 288 ? -15.845 -3.924 -11.516 1.00 61.84 288 ALA A N 1
ATOM 2269 C CA . ALA A 1 288 ? -14.977 -5.079 -11.723 1.00 61.84 288 ALA A CA 1
ATOM 2270 C C . ALA A 1 288 ? -14.643 -5.815 -10.415 1.00 61.84 288 ALA A C 1
ATOM 2272 O O . ALA A 1 288 ? -14.519 -7.040 -10.424 1.00 61.84 288 ALA A O 1
ATOM 2273 N N . PHE A 1 289 ? -14.541 -5.094 -9.292 1.00 60.00 289 PHE A N 1
ATOM 2274 C CA . PHE A 1 289 ? -14.309 -5.687 -7.976 1.00 60.00 289 PHE A CA 1
ATOM 2275 C C . PHE A 1 289 ? -15.613 -6.037 -7.275 1.00 60.00 289 PHE A C 1
ATOM 2277 O O . PHE A 1 289 ? -15.689 -7.102 -6.670 1.00 60.00 289 PHE A O 1
ATOM 2284 N N . ALA A 1 290 ? -16.653 -5.209 -7.374 1.00 60.62 290 ALA A N 1
ATOM 2285 C CA . ALA A 1 290 ? -17.950 -5.514 -6.782 1.00 60.62 290 ALA A CA 1
ATOM 2286 C C . ALA A 1 290 ? -19.099 -4.949 -7.636 1.00 60.62 290 ALA A C 1
ATOM 2288 O O . ALA A 1 290 ? -19.272 -3.733 -7.685 1.00 60.62 290 ALA A O 1
ATOM 2289 N N . PRO A 1 291 ? -19.973 -5.788 -8.225 1.00 53.53 291 PRO A N 1
ATOM 2290 C CA . PRO A 1 291 ? -21.142 -5.326 -8.982 1.00 53.53 291 PRO A CA 1
ATOM 2291 C C . PRO A 1 291 ? -22.264 -4.755 -8.088 1.00 53.53 291 PRO A C 1
ATOM 2293 O O . PRO A 1 291 ? -23.429 -4.715 -8.485 1.00 53.53 291 PRO A O 1
ATOM 2296 N N . ILE A 1 292 ? -21.949 -4.332 -6.861 1.00 55.94 292 ILE A N 1
ATOM 2297 C CA . ILE A 1 292 ? -22.938 -3.933 -5.862 1.00 55.94 292 ILE A CA 1
ATOM 2298 C C . ILE A 1 292 ? -23.326 -2.478 -6.113 1.00 55.94 292 ILE A C 1
ATOM 2300 O O . ILE A 1 292 ? -22.632 -1.547 -5.710 1.00 55.94 292 ILE A O 1
ATOM 2304 N N . LYS A 1 293 ? -24.467 -2.297 -6.777 1.00 53.38 293 LYS A N 1
ATOM 2305 C CA . LYS A 1 293 ? -25.149 -1.008 -6.852 1.00 53.38 293 LYS A CA 1
ATOM 2306 C C . LYS A 1 293 ? -25.848 -0.727 -5.514 1.00 53.38 293 LYS A C 1
ATOM 2308 O O . LYS A 1 293 ? -26.641 -1.531 -5.038 1.00 53.38 293 LYS A O 1
ATOM 2313 N N . ASP A 1 294 ? -25.532 0.425 -4.934 1.00 58.91 294 ASP A N 1
ATOM 2314 C CA . ASP A 1 294 ? -26.409 1.218 -4.060 1.00 58.91 294 ASP A CA 1
ATOM 2315 C C . ASP A 1 294 ? -26.601 0.841 -2.577 1.00 58.91 294 ASP A C 1
ATOM 2317 O O . ASP A 1 294 ? -27.285 1.587 -1.873 1.00 58.91 294 ASP A O 1
ATOM 2321 N N . THR A 1 295 ? -25.958 -0.196 -2.026 1.00 60.56 295 THR A N 1
ATOM 2322 C CA . THR A 1 295 ? -26.015 -0.419 -0.563 1.00 60.56 295 THR A CA 1
ATOM 2323 C C . THR A 1 295 ? -24.901 0.351 0.159 1.00 60.56 295 THR A C 1
ATOM 2325 O O . THR A 1 295 ? -23.724 0.043 -0.043 1.00 60.56 295 THR A O 1
ATOM 2328 N N . PRO A 1 296 ? -25.215 1.335 1.026 1.00 68.12 296 PRO A N 1
ATOM 2329 C CA . PRO A 1 296 ? -24.211 2.005 1.838 1.00 68.12 296 PRO A CA 1
ATOM 2330 C C . PRO A 1 296 ? -23.674 1.038 2.893 1.00 68.12 296 PRO A C 1
ATOM 2332 O O . PRO A 1 296 ? -24.393 0.641 3.808 1.00 68.12 296 PRO A O 1
ATOM 2335 N N . TRP A 1 297 ? -22.399 0.678 2.786 1.00 77.50 297 TRP A N 1
ATOM 2336 C CA . TRP A 1 297 ? -21.754 -0.175 3.777 1.00 77.50 297 TRP A CA 1
ATOM 2337 C C . TRP A 1 297 ? -20.952 0.646 4.786 1.00 77.50 297 TRP A C 1
ATOM 2339 O O . TRP A 1 297 ? -20.310 1.627 4.396 1.00 77.50 297 TRP A O 1
ATOM 2349 N N . PRO A 1 298 ? -20.958 0.244 6.068 1.00 89.00 298 PRO A N 1
ATOM 2350 C CA . PRO A 1 298 ? -20.061 0.811 7.061 1.00 89.00 298 PRO A CA 1
ATOM 2351 C C . PRO A 1 298 ? -18.595 0.556 6.692 1.00 89.00 298 PRO A C 1
ATOM 2353 O O . PRO A 1 298 ? -18.252 -0.542 6.246 1.00 89.00 298 PRO A O 1
ATOM 2356 N N . LEU A 1 299 ? -17.715 1.528 6.942 1.00 91.25 299 LEU A N 1
ATOM 2357 C CA . LEU A 1 299 ? -16.277 1.420 6.659 1.00 91.25 299 LEU A CA 1
ATOM 2358 C C . LEU A 1 299 ? -15.625 0.154 7.247 1.00 91.25 299 LEU A C 1
ATOM 2360 O O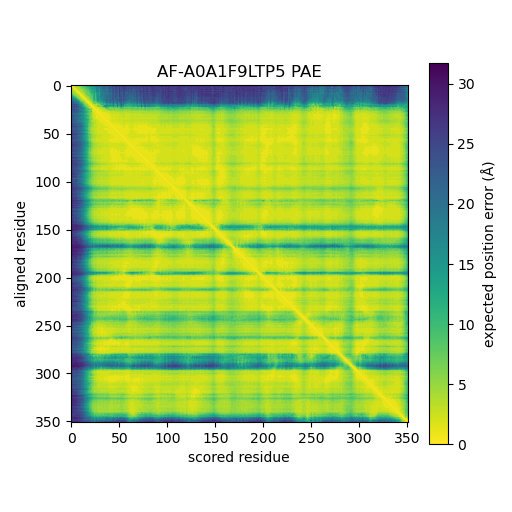 . LEU A 1 299 ? -14.778 -0.461 6.603 1.00 91.25 299 LEU A O 1
ATOM 2364 N N . GLN A 1 300 ? -16.066 -0.289 8.430 1.00 93.50 300 GLN A N 1
ATOM 2365 C CA . GLN A 1 300 ? -15.539 -1.494 9.094 1.00 93.50 300 GLN A CA 1
ATOM 2366 C C . GLN A 1 300 ? -15.823 -2.808 8.339 1.00 93.50 300 GLN A C 1
ATOM 2368 O O . GLN A 1 300 ? -15.308 -3.860 8.708 1.00 93.50 300 GLN A O 1
ATOM 2373 N N . HIS A 1 301 ? -16.689 -2.794 7.320 1.00 91.06 301 HIS A N 1
ATOM 2374 C CA . HIS A 1 301 ? -16.883 -3.958 6.450 1.00 91.06 301 HIS A CA 1
ATOM 2375 C C . HIS A 1 301 ? -15.780 -4.042 5.391 1.00 91.06 301 HIS A C 1
ATOM 2377 O O . HIS A 1 301 ? -15.487 -5.131 4.899 1.00 91.06 301 HIS A O 1
ATOM 2383 N N . ALA A 1 302 ? -15.190 -2.899 5.029 1.00 91.12 302 ALA A N 1
ATOM 2384 C CA . ALA A 1 302 ? -14.171 -2.812 3.993 1.00 91.12 302 ALA A CA 1
ATOM 2385 C C . ALA A 1 302 ? -12.793 -3.111 4.570 1.00 91.12 302 ALA A C 1
ATOM 2387 O O . ALA A 1 302 ? -12.050 -3.885 3.981 1.00 91.12 302 ALA A O 1
ATOM 2388 N N . TYR A 1 303 ? -12.487 -2.576 5.751 1.00 95.44 303 TYR A N 1
ATOM 2389 C CA . TYR A 1 303 ? -11.196 -2.776 6.405 1.00 95.44 303 TYR A CA 1
ATOM 2390 C C . TYR A 1 303 ? -11.364 -2.946 7.910 1.00 95.44 303 TYR A C 1
ATOM 2392 O O . TYR A 1 303 ? -12.376 -2.542 8.486 1.00 95.44 303 TYR A O 1
ATOM 2400 N N . GLN A 1 304 ? -10.356 -3.523 8.559 1.00 97.69 304 GLN A N 1
ATOM 2401 C CA . GLN A 1 304 ? -10.334 -3.684 10.015 1.00 97.69 304 GLN A CA 1
ATOM 2402 C C . GLN A 1 304 ? -9.646 -2.507 10.718 1.00 97.69 304 GLN A C 1
ATOM 2404 O O . GLN A 1 304 ? -9.978 -2.202 11.866 1.00 97.69 304 GLN A O 1
ATOM 2409 N N . GLY A 1 305 ? -8.748 -1.804 10.027 1.00 98.00 305 GLY A N 1
ATOM 2410 C CA . GLY A 1 305 ? -8.118 -0.580 10.510 1.00 98.00 305 GLY A CA 1
ATOM 2411 C C . GLY A 1 305 ? -7.811 0.414 9.394 1.00 98.00 305 GLY A C 1
ATOM 2412 O O . GLY A 1 305 ? -7.875 0.095 8.206 1.00 98.00 305 GLY A O 1
ATOM 2413 N N . MET A 1 306 ? -7.474 1.634 9.795 1.00 97.56 306 MET A N 1
ATOM 2414 C CA . MET A 1 306 ? -7.120 2.724 8.894 1.00 97.56 306 MET A CA 1
ATOM 2415 C C . MET A 1 306 ? -5.874 3.439 9.402 1.00 97.56 306 MET A C 1
ATOM 2417 O O . MET A 1 306 ? -5.692 3.604 10.608 1.00 97.56 306 MET A O 1
ATOM 2421 N N . ILE A 1 307 ? -5.035 3.888 8.473 1.00 98.31 307 ILE A N 1
ATOM 2422 C CA . ILE A 1 307 ? -3.929 4.801 8.739 1.00 98.31 307 ILE A CA 1
ATOM 2423 C C . ILE A 1 307 ? -4.133 6.054 7.900 1.00 98.31 307 ILE A C 1
ATOM 2425 O O . ILE A 1 307 ? -4.109 6.023 6.674 1.00 98.31 307 ILE A O 1
ATOM 2429 N N . TYR A 1 308 ? -4.291 7.182 8.569 1.00 96.38 308 TYR A N 1
ATOM 2430 C CA . TYR A 1 308 ? -4.308 8.484 7.941 1.00 96.38 308 TYR A CA 1
ATOM 2431 C C . TYR A 1 308 ? -2.938 9.141 8.058 1.00 96.38 308 TYR A C 1
ATOM 2433 O O . TYR A 1 308 ? -2.462 9.395 9.165 1.00 96.38 308 TYR A O 1
ATOM 2441 N N . LEU A 1 309 ? -2.317 9.421 6.913 1.00 95.94 309 LEU A N 1
ATOM 2442 C CA . LEU A 1 309 ? -1.001 10.055 6.845 1.00 95.94 309 LEU A CA 1
ATOM 2443 C C . LEU A 1 309 ? -1.131 11.567 6.673 1.00 95.94 309 LEU A C 1
ATOM 2445 O O . LEU A 1 309 ? -0.644 12.329 7.498 1.00 95.94 309 LEU A O 1
ATOM 2449 N N . VAL A 1 310 ? -1.819 11.995 5.619 1.00 93.88 310 VAL A N 1
ATOM 2450 C CA . VAL A 1 310 ? -2.027 13.401 5.255 1.00 93.88 310 VAL A CA 1
ATOM 2451 C C . VAL A 1 310 ? -3.408 13.554 4.604 1.00 93.88 310 VAL A C 1
ATOM 2453 O O . VAL A 1 310 ? -3.946 12.562 4.101 1.00 93.88 310 VAL A O 1
ATOM 2456 N N . PRO A 1 311 ? -4.007 14.758 4.594 1.00 91.25 311 PRO A N 1
ATOM 2457 C CA . PRO A 1 311 ? -5.225 14.988 3.821 1.00 91.25 311 PRO A CA 1
ATOM 2458 C C . PRO A 1 311 ? -4.979 14.797 2.319 1.00 91.25 311 PRO A C 1
ATOM 2460 O O . PRO A 1 311 ? -3.895 15.133 1.839 1.00 91.25 311 PRO A O 1
ATOM 2463 N N . PRO A 1 312 ? -5.993 14.371 1.543 1.00 89.31 312 PRO A N 1
ATOM 2464 C CA . PRO A 1 312 ? -5.867 14.190 0.097 1.00 89.31 312 PRO A CA 1
ATOM 2465 C C . PRO A 1 312 ? -5.416 15.439 -0.664 1.00 89.31 312 PRO A C 1
ATOM 2467 O O . PRO A 1 312 ? -4.727 15.342 -1.673 1.00 89.31 312 PRO A O 1
ATOM 2470 N N . ALA A 1 313 ? -5.766 16.630 -0.168 1.00 88.5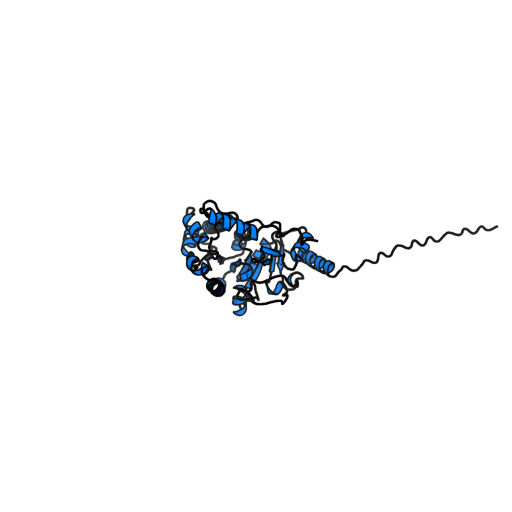6 313 ALA A N 1
ATOM 2471 C CA . ALA A 1 313 ? -5.309 17.900 -0.735 1.00 88.56 313 ALA A CA 1
ATOM 2472 C C . ALA A 1 313 ? -3.785 18.114 -0.629 1.00 88.56 313 ALA A C 1
ATOM 2474 O O . ALA A 1 313 ? -3.244 18.977 -1.312 1.00 88.56 313 ALA A O 1
ATOM 2475 N N . GLU A 1 314 ? -3.105 17.346 0.225 1.00 92.38 314 GLU A N 1
ATOM 2476 C CA . GLU A 1 314 ? -1.659 17.391 0.453 1.00 92.38 314 GLU A CA 1
ATOM 2477 C C . GLU A 1 314 ? -0.951 16.156 -0.159 1.00 92.38 314 GLU A C 1
ATOM 2479 O O . GLU A 1 314 ? 0.234 15.926 0.093 1.00 92.38 314 GLU A O 1
ATOM 2484 N N . TYR A 1 315 ? -1.642 15.344 -0.975 1.00 94.06 315 TYR A N 1
ATOM 2485 C CA . TYR A 1 315 ? -1.030 14.206 -1.671 1.00 94.06 315 TYR A CA 1
ATOM 2486 C C . TYR A 1 315 ? 0.044 14.664 -2.652 1.00 94.06 315 TYR A C 1
ATOM 2488 O O . TYR A 1 315 ? -0.140 15.593 -3.436 1.00 94.06 315 TYR A O 1
ATOM 2496 N N . ARG A 1 316 ? 1.185 13.972 -2.619 1.00 95.56 316 ARG A N 1
ATOM 2497 C CA . ARG A 1 316 ? 2.277 14.176 -3.562 1.00 95.56 316 ARG A CA 1
ATOM 2498 C C . ARG A 1 316 ? 2.210 13.117 -4.642 1.00 95.56 316 ARG A C 1
ATOM 2500 O O . ARG A 1 316 ? 2.002 11.931 -4.382 1.00 95.56 316 ARG A O 1
ATOM 2507 N N . CYS A 1 317 ? 2.401 13.581 -5.865 1.00 94.75 317 CYS A N 1
ATOM 2508 C CA . CYS A 1 317 ? 2.502 12.725 -7.029 1.00 94.75 317 CYS A CA 1
ATOM 2509 C C . CYS A 1 317 ? 3.776 11.897 -6.938 1.00 94.75 317 CYS A C 1
ATOM 2511 O O . CYS A 1 317 ? 4.800 12.382 -6.459 1.00 94.75 317 CYS A O 1
ATOM 2513 N N . LEU A 1 318 ? 3.735 10.683 -7.472 1.00 95.56 318 LEU A N 1
ATOM 2514 C CA . LEU A 1 318 ? 4.969 9.981 -7.781 1.00 95.56 318 LEU A CA 1
ATOM 2515 C C . LEU A 1 318 ? 5.763 10.745 -8.842 1.00 95.56 318 LEU A C 1
ATOM 2517 O O . LEU A 1 318 ? 5.216 11.194 -9.854 1.00 95.56 318 LEU A O 1
ATOM 2521 N N . GLU A 1 319 ? 7.065 10.863 -8.618 1.00 95.94 319 GLU A N 1
ATOM 2522 C CA . GLU A 1 319 ? 7.990 11.469 -9.568 1.00 95.94 319 GLU A CA 1
ATOM 2523 C C . GLU A 1 319 ? 8.645 10.378 -10.422 1.00 95.94 319 GLU A C 1
ATOM 2525 O O . GLU A 1 319 ? 9.141 9.394 -9.864 1.00 95.94 319 GLU A O 1
ATOM 2530 N N . PRO A 1 320 ? 8.649 10.517 -11.761 1.00 96.19 320 PRO A N 1
ATOM 2531 C CA . PRO A 1 320 ? 9.440 9.676 -12.653 1.00 96.19 320 PRO A CA 1
ATOM 2532 C C . PRO A 1 320 ? 10.896 9.547 -12.196 1.00 96.19 320 PRO A C 1
ATOM 2534 O O . PRO A 1 320 ? 11.581 10.557 -12.028 1.00 96.19 320 PRO A O 1
ATOM 2537 N N . ALA A 1 321 ? 11.386 8.317 -12.049 1.00 95.88 321 ALA A N 1
ATOM 2538 C CA . ALA A 1 321 ? 12.799 8.083 -11.798 1.00 95.88 321 ALA A CA 1
ATOM 2539 C C . ALA A 1 321 ? 13.620 8.500 -13.038 1.00 95.88 321 ALA A C 1
ATOM 2541 O O . ALA A 1 321 ? 13.209 8.217 -14.174 1.00 95.88 321 ALA A O 1
ATOM 2542 N N . PRO A 1 322 ? 14.779 9.162 -12.861 1.00 92.31 322 PRO A N 1
ATOM 2543 C CA . PRO A 1 322 ? 15.634 9.549 -13.977 1.00 92.31 322 PRO A CA 1
ATOM 2544 C C . PRO A 1 322 ? 15.995 8.356 -14.870 1.00 92.31 322 PRO A C 1
ATOM 2546 O O . PRO A 1 322 ? 16.426 7.315 -14.384 1.00 92.31 322 PRO A O 1
ATOM 2549 N N . GLY A 1 323 ? 15.828 8.519 -16.184 1.00 89.19 323 GLY A N 1
ATOM 2550 C CA . GLY A 1 323 ? 16.198 7.502 -17.175 1.00 89.19 323 GLY A CA 1
ATOM 2551 C C . GLY A 1 323 ? 15.234 6.321 -17.308 1.00 89.19 323 GLY A C 1
ATOM 2552 O O . GLY A 1 323 ? 15.511 5.434 -18.108 1.00 89.19 323 GLY A O 1
ATOM 2553 N N . PHE A 1 324 ? 14.112 6.302 -16.580 1.00 93.38 324 PHE A N 1
ATOM 2554 C CA . PHE A 1 324 ? 13.141 5.212 -16.679 1.00 93.38 324 PHE A CA 1
ATOM 2555 C C . PHE A 1 324 ? 12.161 5.408 -17.841 1.00 93.38 324 PHE A C 1
ATOM 2557 O O . PHE A 1 324 ? 12.085 4.599 -18.760 1.00 93.38 324 PHE A O 1
ATOM 2564 N N . PHE A 1 325 ? 11.438 6.528 -17.830 1.00 92.12 325 PHE A N 1
ATOM 2565 C CA . PHE A 1 325 ? 10.506 6.899 -18.893 1.00 92.12 325 PHE A CA 1
ATOM 2566 C C . PHE A 1 325 ? 11.238 7.764 -19.923 1.00 92.12 325 PHE A C 1
ATOM 2568 O O . PHE A 1 325 ? 11.223 8.996 -19.842 1.00 92.12 325 PHE A O 1
ATOM 2575 N N . THR A 1 326 ? 11.963 7.108 -20.829 1.00 89.94 326 THR A N 1
ATOM 2576 C CA . THR A 1 326 ? 12.799 7.768 -21.847 1.00 89.94 326 THR A CA 1
ATOM 2577 C C . THR A 1 326 ? 12.002 8.247 -23.055 1.00 89.94 326 THR A C 1
ATOM 2579 O O . THR A 1 326 ? 12.359 9.258 -23.651 1.00 89.94 326 THR A O 1
ATOM 2582 N N . ASP A 1 327 ? 10.915 7.553 -23.386 1.00 92.62 327 ASP A N 1
ATOM 2583 C CA . ASP A 1 327 ? 9.966 7.966 -24.415 1.00 92.62 327 ASP A CA 1
ATOM 2584 C C . ASP A 1 327 ? 9.106 9.141 -23.919 1.00 92.62 327 ASP A C 1
ATOM 2586 O O . ASP A 1 327 ? 8.446 9.052 -22.877 1.00 92.62 327 ASP A O 1
ATOM 2590 N N . GLU A 1 328 ? 9.118 10.250 -24.663 1.00 92.31 328 GLU A N 1
ATOM 2591 C CA . GLU A 1 328 ? 8.435 11.495 -24.290 1.00 92.31 328 GLU A CA 1
ATOM 2592 C C . GLU A 1 328 ? 6.923 11.291 -24.152 1.00 92.31 328 GLU A C 1
ATOM 2594 O O . GLU A 1 328 ? 6.333 11.697 -23.150 1.00 92.31 328 GLU A O 1
ATOM 2599 N N . GLN A 1 329 ? 6.307 10.569 -25.091 1.00 92.06 329 GLN A N 1
ATOM 2600 C CA . GLN A 1 329 ? 4.869 10.310 -25.074 1.00 92.06 329 GLN A CA 1
ATOM 2601 C C . GLN A 1 329 ? 4.452 9.487 -23.845 1.00 92.06 329 GLN A C 1
ATOM 2603 O O . GLN A 1 329 ? 3.446 9.775 -23.190 1.00 92.06 329 GLN A O 1
ATOM 2608 N N . THR A 1 330 ? 5.218 8.449 -23.515 1.00 90.50 330 THR A N 1
ATOM 2609 C CA . THR A 1 330 ? 5.002 7.618 -22.327 1.00 90.50 330 THR A CA 1
ATOM 2610 C C . THR A 1 330 ? 5.177 8.446 -21.063 1.00 90.50 330 THR A C 1
ATOM 2612 O O . THR A 1 330 ? 4.339 8.381 -20.161 1.00 90.50 330 THR A O 1
ATOM 2615 N N . ARG A 1 331 ? 6.219 9.282 -21.008 1.00 92.38 331 ARG A N 1
ATOM 2616 C CA . ARG A 1 331 ? 6.469 10.179 -19.880 1.00 92.38 331 ARG A CA 1
ATOM 2617 C C . ARG A 1 331 ? 5.313 11.156 -19.662 1.00 92.38 331 ARG A C 1
ATOM 2619 O O . ARG A 1 331 ? 4.889 11.330 -18.521 1.00 92.38 331 ARG A O 1
ATOM 2626 N N . GLU A 1 332 ? 4.778 11.765 -20.715 1.00 92.62 332 GLU A N 1
ATOM 2627 C CA . GLU A 1 332 ? 3.619 12.659 -20.614 1.00 92.62 332 GLU A CA 1
ATOM 2628 C C . GLU A 1 332 ? 2.375 11.938 -20.088 1.00 92.62 332 GLU A C 1
ATOM 2630 O O . GLU A 1 332 ? 1.743 12.428 -19.149 1.00 92.62 332 GLU A O 1
ATOM 2635 N N . LYS A 1 333 ? 2.065 10.745 -20.616 1.00 91.31 333 LYS A N 1
ATOM 2636 C CA . LYS A 1 333 ? 0.940 9.916 -20.141 1.00 91.31 333 LYS A CA 1
ATOM 2637 C C . LYS A 1 333 ? 1.073 9.568 -18.661 1.00 91.31 333 LYS A C 1
ATOM 2639 O O . LYS A 1 333 ? 0.110 9.683 -17.903 1.00 91.31 333 LYS A O 1
ATOM 2644 N N . VAL A 1 334 ? 2.273 9.177 -18.236 1.00 92.25 334 VAL A N 1
ATOM 2645 C CA . VAL A 1 334 ? 2.578 8.866 -16.835 1.00 92.25 334 VAL A CA 1
ATOM 2646 C C . VAL A 1 334 ? 2.405 10.101 -15.950 1.00 92.25 334 VAL A C 1
ATOM 2648 O O . VAL A 1 334 ? 1.811 10.007 -14.877 1.00 92.25 334 VAL A O 1
ATOM 2651 N N . LEU A 1 335 ? 2.864 11.273 -16.395 1.00 92.31 335 LEU A N 1
ATOM 2652 C CA . LEU A 1 335 ? 2.692 12.524 -15.655 1.00 92.31 335 LEU A CA 1
ATOM 2653 C C . LEU A 1 335 ? 1.221 12.951 -15.568 1.00 92.31 335 LEU A C 1
ATOM 2655 O O . LEU A 1 335 ? 0.785 13.383 -14.499 1.00 92.31 335 LEU A O 1
ATOM 2659 N N . GLU A 1 336 ? 0.443 12.822 -16.647 1.00 91.56 336 GLU A N 1
ATOM 2660 C CA . GLU A 1 336 ? -0.999 13.097 -16.627 1.00 91.56 336 GLU A CA 1
ATOM 2661 C C . GLU A 1 336 ? -1.715 12.165 -15.644 1.00 91.56 336 GLU A C 1
ATOM 2663 O O . GLU A 1 336 ? -2.461 12.638 -14.780 1.00 91.56 336 GLU A O 1
ATOM 2668 N N . ARG A 1 337 ? -1.437 10.857 -15.718 1.00 89.88 337 ARG A N 1
ATOM 2669 C CA . ARG A 1 337 ? -1.976 9.874 -14.776 1.00 89.88 337 ARG A CA 1
ATOM 2670 C C . ARG A 1 337 ? -1.614 10.243 -13.343 1.00 89.88 337 ARG A C 1
ATOM 2672 O O . ARG A 1 337 ? -2.497 10.334 -12.500 1.00 89.88 337 ARG A O 1
ATOM 2679 N N . ASN A 1 338 ? -0.344 10.510 -13.056 1.00 90.81 338 ASN A N 1
ATOM 2680 C CA . ASN A 1 338 ? 0.095 10.830 -11.701 1.00 90.81 338 ASN A CA 1
ATOM 2681 C C . ASN A 1 338 ? -0.614 12.073 -11.156 1.00 90.81 338 ASN A C 1
ATOM 2683 O O . ASN A 1 338 ? -1.093 12.038 -10.023 1.00 90.81 338 ASN A O 1
ATOM 2687 N N . ARG A 1 339 ? -0.769 13.127 -11.973 1.00 90.44 339 ARG A N 1
ATOM 2688 C CA . ARG A 1 339 ? -1.574 14.309 -11.617 1.00 90.44 339 ARG A CA 1
ATOM 2689 C C . ARG A 1 339 ? -3.008 13.922 -11.279 1.00 90.44 339 ARG A C 1
ATOM 2691 O O . ARG A 1 339 ? -3.551 14.427 -10.300 1.00 90.44 339 ARG A O 1
ATOM 2698 N N . PHE A 1 340 ? -3.613 12.995 -12.019 1.00 88.94 340 PHE A N 1
ATOM 2699 C CA . PHE A 1 340 ? -4.935 12.486 -11.668 1.00 88.94 340 PHE A CA 1
ATOM 2700 C C . PHE A 1 340 ? -4.969 11.823 -10.287 1.00 88.94 340 PHE A C 1
ATOM 2702 O O . PHE A 1 340 ? -5.980 11.953 -9.620 1.00 88.94 340 PHE A O 1
ATOM 2709 N N . TYR A 1 341 ? -3.906 11.206 -9.778 1.00 87.44 341 TYR A N 1
ATOM 2710 C CA . TYR A 1 341 ? -3.930 10.626 -8.428 1.00 87.44 341 TYR A CA 1
ATOM 2711 C C . TYR A 1 341 ? -3.684 11.665 -7.328 1.00 87.44 341 TYR A C 1
ATOM 2713 O O . TYR A 1 341 ? -4.477 11.761 -6.393 1.00 87.44 341 TYR A O 1
ATOM 2721 N N . CYS A 1 342 ? -2.694 12.538 -7.492 1.00 87.38 342 CYS A N 1
ATOM 2722 C CA . CYS A 1 342 ? -2.268 13.487 -6.454 1.00 87.38 342 CYS A CA 1
ATOM 2723 C C . CYS A 1 342 ? -2.926 14.875 -6.501 1.00 87.38 342 CYS A C 1
ATOM 2725 O O . CYS A 1 342 ? -2.794 15.623 -5.540 1.00 87.38 342 CYS A O 1
ATOM 2727 N N . ALA A 1 343 ? -3.591 15.267 -7.598 1.00 86.19 343 ALA A N 1
ATOM 2728 C CA . ALA A 1 343 ? -4.175 16.607 -7.688 1.00 86.19 343 ALA A CA 1
ATOM 2729 C C . ALA A 1 343 ? -5.146 16.865 -6.522 1.00 86.19 343 ALA A C 1
ATOM 2731 O O . ALA A 1 343 ? -5.909 15.957 -6.167 1.00 86.19 343 ALA A O 1
ATOM 2732 N N . PRO A 1 344 ? -5.161 18.082 -5.957 1.00 81.25 344 PRO A N 1
ATOM 2733 C CA . PRO A 1 344 ? -6.072 18.411 -4.875 1.00 81.25 344 PRO A CA 1
ATOM 2734 C C . PRO A 1 344 ? -7.528 18.197 -5.302 1.00 81.25 344 PRO A C 1
ATOM 2736 O O . PRO A 1 344 ? -7.879 18.292 -6.482 1.00 81.25 344 PRO A O 1
ATOM 2739 N N . LEU A 1 345 ? -8.383 17.894 -4.324 1.00 78.06 345 LEU A N 1
ATOM 2740 C CA . LEU A 1 345 ? -9.825 17.833 -4.544 1.00 78.06 345 LEU A CA 1
ATOM 2741 C C . LEU A 1 345 ? -10.317 19.198 -5.068 1.00 78.06 345 LEU A C 1
ATOM 2743 O O . LEU A 1 345 ? -9.824 20.227 -4.598 1.00 78.06 345 LEU A O 1
ATOM 2747 N N . PRO A 1 346 ? -11.277 19.239 -6.012 1.00 73.62 346 PRO A N 1
ATOM 2748 C CA . PRO A 1 346 ? -11.850 20.497 -6.477 1.00 73.62 346 PRO A CA 1
ATOM 2749 C C . PRO A 1 346 ? -12.356 21.337 -5.297 1.00 73.62 346 PRO A C 1
ATOM 2751 O O . PRO A 1 346 ? -13.100 20.846 -4.443 1.00 73.62 346 PRO A O 1
ATOM 2754 N N . SER A 1 347 ? -11.955 22.608 -5.248 1.00 56.88 347 SER A N 1
ATOM 2755 C CA . SER A 1 347 ? -12.440 23.583 -4.271 1.00 56.88 347 SER A CA 1
ATOM 2756 C C . SER A 1 347 ? -13.947 23.788 -4.468 1.00 56.88 347 SER A C 1
ATOM 2758 O O . SER A 1 347 ? -14.360 24.417 -5.437 1.00 56.88 347 SER A O 1
ATOM 2760 N N . GLY A 1 348 ? -14.765 23.201 -3.595 1.00 58.97 348 GLY A N 1
ATOM 2761 C CA . GLY A 1 348 ? -16.233 23.249 -3.693 1.00 58.97 348 GLY A CA 1
ATOM 2762 C C . GLY A 1 348 ? -16.971 22.175 -2.888 1.00 58.97 348 GLY A C 1
ATOM 2763 O O . GLY A 1 348 ? -18.184 22.244 -2.747 1.00 58.97 348 GLY A O 1
ATOM 2764 N N . HIS A 1 349 ? -16.256 21.197 -2.325 1.00 52.00 349 HIS A N 1
ATOM 2765 C CA . HIS A 1 349 ? -16.820 20.162 -1.443 1.00 52.00 349 HIS A CA 1
ATOM 2766 C C . HIS A 1 349 ? -16.457 20.365 0.040 1.00 52.00 349 HIS A C 1
ATOM 2768 O O . HIS A 1 349 ? -16.394 19.405 0.806 1.00 52.00 349 HIS A O 1
ATOM 2774 N N . HIS A 1 350 ? -16.133 21.596 0.439 1.00 47.12 350 HIS A N 1
ATOM 2775 C CA . HIS A 1 350 ? -15.626 21.908 1.781 1.00 47.12 350 HIS A CA 1
ATOM 2776 C C . HIS A 1 350 ? -16.456 22.939 2.553 1.00 47.12 350 HIS A C 1
ATOM 2778 O O . HIS A 1 350 ? -15.991 23.384 3.602 1.00 47.12 350 HIS A O 1
ATOM 2784 N N . GLU A 1 351 ? -17.650 23.283 2.069 1.00 39.38 351 GLU A N 1
ATOM 2785 C CA . GLU A 1 351 ? -18.604 24.133 2.795 1.00 39.38 351 GLU A CA 1
ATOM 2786 C C . GLU A 1 351 ? -19.726 23.313 3.427 1.00 39.38 351 GLU A C 1
ATOM 2788 O O . GLU A 1 351 ? -20.299 22.449 2.720 1.00 39.38 351 GLU A O 1
#

Secondary structure (DSSP, 8-state):
-------------------PPPPHHHHHHHHHHHHHHHH-B-HHHHHHHHHHH-SEEEEEE-TTBHHHHHHHHHHHHHHHHTTEEEEEEEEEEGGGHHHHHHHHH-SS--HHHHHHHHHSBSSTT---BHHHHHHHHHHHHHHHHS-TTSPPPEEEEEEPP--HHHHTT-HHHHHHHHHHHHHHHHHHHHHHHHSSSSEEEEEEEGGGG-SSSTT-HHHHHIIIIIGGGEEEEEE--EEEETTTTEEEEGGGGHHHHHHHHTTT--EEEE-TTSTGGG-S------TTT----S----HHHH-SEEEE-S-GGGPPBPPBPTTT--SHHHHHHHHHHHHHHHSPPPTTS--

Solvent-accessible surface area (backbone atoms only — not comparable to full-atom values): 18940 Å² total; per-residue (Å²): 141,86,87,82,82,82,77,82,83,77,78,77,75,70,79,78,74,73,76,73,76,72,50,73,67,57,48,50,43,50,50,38,31,54,42,44,75,73,61,44,34,54,42,62,62,39,53,40,54,44,45,64,70,22,37,26,24,30,42,7,23,56,88,48,33,31,64,51,49,43,49,53,51,69,38,46,64,62,33,44,74,61,49,39,37,34,42,35,35,46,54,26,18,43,82,36,42,67,45,52,54,50,46,40,68,43,94,59,92,46,67,67,42,52,50,52,43,30,54,41,33,82,41,89,83,29,56,49,23,45,50,51,52,51,35,52,52,49,53,27,50,52,52,66,70,45,54,89,92,48,89,61,68,42,77,42,41,43,20,63,76,75,60,54,85,66,40,74,77,38,74,68,50,44,56,50,47,56,56,51,37,24,52,49,32,29,56,49,48,48,48,63,34,69,69,44,96,53,18,23,39,37,49,40,44,42,68,39,19,18,39,71,42,54,61,15,23,35,18,52,39,31,75,72,71,39,53,89,48,41,46,28,29,30,44,64,67,62,34,70,42,80,88,76,71,44,66,43,52,35,35,82,33,52,60,60,50,22,34,52,75,51,71,60,58,49,26,13,36,65,14,69,96,34,67,65,14,62,37,50,53,37,70,77,66,58,59,90,47,33,78,74,79,87,74,68,48,35,40,36,53,40,24,47,25,39,29,40,68,70,58,65,68,71,41,42,48,53,47,78,26,88,85,57,64,73,51,67,71,60,36,51,53,50,50,54,51,24,44,69,63,15,51,53,63,73,92,81,84,82,128

Radius of gyration: 24.94 Å; Cα contacts (8 Å, |Δi|>4): 594; chains: 1; bounding box: 71×84×86 Å

Sequence (351 aa):
MYAWITLPFLFLAAPLLAQQAPTPQAKTMQQLTEYLGRQGQDPGSYLVSKVDRYPLVILGADLYVAQHVEFLTTQLPALVEQGLQILVLDQFSTARQKELDDYLAAAKPRPDLLTSILNSASDPTGFGYTAYVALFEKLRTLHQNTPAAMQRLRVVLADLPVDWAVAAGEKQQIEAYYRQRSAHIADFVEREAFGSPGRTLLFTSYEQALFRFGQSTANLLSGRGRAASMFTLVLNDVDRDPKSKRKTPLCEGAIDSALRLHKKTPRGFDLEKSPFGRLPRCYRLDPAFAPIKDTPWPLQHAYQGMIYLVPPAEYRCLEPAPGFFTDEQTREKVLERNRFYCAPLPSGHHE

Nearest PDB structures (foldseek):
  5t09-assembly1_A  TM=6.466E-01  e=3.503E-04  Pseudomonas syringae pv. aptata
  7akp-assembly1_A  TM=2.935E-01  e=2.065E-01  Escherichia coli
  2gza-assembly1_C  TM=4.034E-01  e=3.814E+00  Brucella suis 1330
  6i3p-assembly1_A  TM=1.769E-01  e=5.167E+00  Thermochaetoides thermophila DSM 1495

Foldseek 3Di:
DDDDDDDDPPPPPPPPPPPDDDDPLRVLLVQLLVCCVPFWDFQLVQVLVQLLPFLEEEEAEDLFFLVSLVVCLVSVVVNVVSFAAEEEEAFWAQVLLVLLVCQLPDPDHDVVSVLVRQCQGPDVLGNQFPSVVSSSVSLSVQSVPDDPPDRHRHYGHQFHGDDCVVQVPDPVSVLVRVLVGQVSSLVVCCCVSVVDPGGYYYYYHLLLLFQCFFSHSNVVCVVVVCSVRYFGEYEAAWEADPVVLATAGFLLCSNVSSCVVVVQAKTKGFLVPGSQQQRWDGYDDDCSRHVDPDDTHGNCNGGGMYTYDGPLCQTDGGHRHPPNPPDPVSVVVSVVVSCSGRHGHPPPSPD

Mean predicted aligned error: 6.54 Å

pLDDT: mean 88.28, std 13.17, range [39.38, 98.75]